Protein AF-0000000079820626 (afdb_homodimer)

Sequence (236 aa):
MIGRSLGHIVPHMILPVADMAAAMAFYRGLGFDVEAHSDTYAWVRHRGHEILHLDLVPELDTATNPVTGYLHVRDADAWHREWADQPTLTPIVDQPWDMREFTLTDPSGNTLRVGHNRMIGRSLGHIVPHMILPVADMAAAMAFYRGLGFDVEAHSDTYAWVRHRGHEILHLDLVPELDTATNPVTGYLHVRDADAWHREWADQPTLTPIVDQPWDMREFTLTDPSGNTLRVGHNR

Structure (mmCIF, N/CA/C/O backbone):
data_AF-0000000079820626-model_v1
#
loop_
_entity.id
_entity.type
_entity.pdbx_description
1 polymer 'Bleomycin resistance protein'
#
loop_
_atom_site.group_PDB
_atom_site.id
_atom_site.type_symbol
_atom_site.label_atom_id
_atom_site.label_alt_id
_atom_site.label_comp_id
_atom_site.label_asym_id
_atom_site.label_entity_id
_atom_site.label_seq_id
_atom_site.pdbx_PDB_ins_code
_atom_site.Cartn_x
_atom_site.Cartn_y
_atom_site.Cartn_z
_atom_site.occupancy
_atom_site.B_iso_or_equiv
_atom_site.auth_seq_id
_atom_site.auth_comp_id
_atom_site.auth_asym_id
_atom_site.auth_atom_id
_atom_site.pdbx_PDB_model_num
ATOM 1 N N . MET A 1 1 ? -10.75 -9.062 16.547 1 23.36 1 MET A N 1
ATOM 2 C CA . MET A 1 1 ? -10.031 -7.922 15.984 1 23.36 1 MET A CA 1
ATOM 3 C C . MET A 1 1 ? -8.523 -8.109 16.125 1 23.36 1 MET A C 1
ATOM 5 O O . MET A 1 1 ? -8.016 -8.25 17.25 1 23.36 1 MET A O 1
ATOM 9 N N . ILE A 1 2 ? -7.805 -9.016 15.555 1 30.36 2 ILE A N 1
ATOM 10 C CA . ILE A 1 2 ? -6.426 -9.383 15.852 1 30.36 2 ILE A CA 1
ATOM 11 C C . ILE A 1 2 ? -5.633 -8.148 16.266 1 30.36 2 ILE A C 1
ATOM 13 O O . ILE A 1 2 ? -5.656 -7.129 15.562 1 30.36 2 ILE A O 1
ATOM 17 N N . GLY A 1 3 ? -5.41 -8.156 17.516 1 28.67 3 GLY A N 1
ATOM 18 C CA . GLY A 1 3 ? -4.684 -7.125 18.234 1 28.67 3 GLY A CA 1
ATOM 19 C C . GLY A 1 3 ? -3.377 -6.738 17.578 1 28.67 3 GLY A C 1
ATOM 20 O O . GLY A 1 3 ? -2.354 -7.395 17.781 1 28.67 3 GLY A O 1
ATOM 21 N N . ARG A 1 4 ? -3.328 -6.695 16.234 1 35 4 ARG A N 1
ATOM 22 C CA . ARG A 1 4 ? -2.088 -6.141 15.695 1 35 4 ARG A CA 1
ATOM 23 C C . ARG A 1 4 ? -1.477 -5.133 16.672 1 35 4 ARG A C 1
ATOM 25 O O . ARG A 1 4 ? -2.143 -4.184 17.078 1 35 4 ARG A O 1
ATOM 32 N N . SER A 1 5 ? -0.951 -5.762 17.562 1 37.12 5 SER A N 1
ATOM 33 C CA . SER A 1 5 ? -0.105 -4.859 18.344 1 37.12 5 SER A CA 1
ATOM 34 C C . SER A 1 5 ? 0.414 -3.713 17.484 1 37.12 5 SER A C 1
ATOM 36 O O . SER A 1 5 ? 1.614 -3.623 17.219 1 37.12 5 SER A O 1
ATOM 38 N N . LEU A 1 6 ? -0.213 -3.693 16.234 1 44.69 6 LEU A N 1
ATOM 39 C CA . LEU A 1 6 ? 0.519 -2.664 15.508 1 44.69 6 LEU A CA 1
ATOM 40 C C . LEU A 1 6 ? 0.823 -1.471 16.406 1 44.69 6 LEU A C 1
ATOM 42 O O . LEU A 1 6 ? 0.023 -1.126 17.281 1 44.69 6 LEU A O 1
ATOM 46 N N . GLY A 1 7 ? 2.018 -1.15 16.328 1 53.91 7 GLY A N 1
ATOM 47 C CA . GLY A 1 7 ? 2.438 0.178 16.75 1 53.91 7 GLY A CA 1
ATOM 48 C C . GLY A 1 7 ? 1.361 1.23 16.562 1 53.91 7 GLY A C 1
ATOM 49 O O . GLY A 1 7 ? 0.214 0.904 16.25 1 53.91 7 GLY A O 1
ATOM 50 N N . HIS A 1 8 ? 1.659 2.428 16.812 1 78.62 8 HIS A N 1
ATOM 51 C CA . HIS A 1 8 ? 0.852 3.643 16.812 1 78.62 8 HIS A CA 1
ATOM 52 C C . HIS A 1 8 ? 0.306 3.938 15.414 1 78.62 8 HIS A C 1
ATOM 54 O O . HIS A 1 8 ? -0.736 4.582 15.273 1 78.62 8 HIS A O 1
ATOM 60 N N . ILE A 1 9 ? 0.822 3.17 14.258 1 89.19 9 ILE A N 1
ATOM 61 C CA . ILE A 1 9 ? 0.36 3.434 12.898 1 89.19 9 ILE A CA 1
ATOM 62 C C . ILE A 1 9 ? 0.114 2.113 12.172 1 89.19 9 ILE A C 1
ATOM 64 O O . ILE A 1 9 ? 0.967 1.223 12.188 1 89.19 9 ILE A O 1
ATOM 68 N N . VAL A 1 10 ? -0.995 1.835 11.547 1 88 10 VAL A N 1
ATOM 69 C CA . VAL A 1 10 ? -1.282 0.683 10.695 1 88 10 VAL A CA 1
ATOM 70 C C . VAL A 1 10 ? -1.448 1.137 9.25 1 88 10 VAL A C 1
ATOM 72 O O . VAL A 1 10 ? -2.473 1.722 8.891 1 88 10 VAL A O 1
ATOM 75 N N . PRO A 1 11 ? -0.496 0.81 8.422 1 91.81 11 PRO A N 1
ATOM 76 C CA . PRO A 1 11 ? -0.631 1.147 7.004 1 91.81 11 PRO A CA 1
ATOM 77 C C . PRO A 1 11 ? -1.519 0.163 6.242 1 91.81 11 PRO A C 1
ATOM 79 O O . PRO A 1 11 ? -1.495 -1.038 6.523 1 91.81 11 PRO A O 1
ATOM 82 N N . HIS A 1 12 ? -2.33 0.707 5.367 1 92.25 12 HIS A N 1
ATOM 83 C CA . HIS A 1 12 ? -3.137 -0.109 4.465 1 92.25 12 HIS A CA 1
ATOM 84 C C . HIS A 1 12 ? -2.873 0.251 3.008 1 92.25 12 HIS A C 1
ATOM 86 O O . HIS A 1 12 ? -2.951 1.422 2.629 1 92.25 12 HIS A O 1
ATOM 92 N N . MET A 1 13 ? -2.584 -0.765 2.314 1 93.56 13 MET A N 1
ATOM 93 C CA . MET A 1 13 ? -2.465 -0.591 0.871 1 93.56 13 MET A CA 1
ATOM 94 C C . MET A 1 13 ? -3.84 -0.59 0.209 1 93.56 13 MET A C 1
ATOM 96 O O . MET A 1 13 ? -4.633 -1.509 0.418 1 93.56 13 MET A O 1
ATOM 100 N N . ILE A 1 14 ? -4.113 0.392 -0.591 1 97.06 14 ILE A N 1
ATOM 101 C CA . ILE A 1 14 ? -5.363 0.484 -1.342 1 97.06 14 ILE A CA 1
ATOM 102 C C . ILE A 1 14 ? -5.07 0.41 -2.838 1 97.06 14 ILE A C 1
ATOM 104 O O . ILE A 1 14 ? -4.352 1.253 -3.381 1 97.06 14 ILE A O 1
ATOM 108 N N . LEU A 1 15 ? -5.613 -0.562 -3.471 1 98.19 15 LEU A N 1
ATOM 109 C CA . LEU A 1 15 ? -5.449 -0.718 -4.91 1 98.19 15 LEU A CA 1
ATOM 110 C C . LEU A 1 15 ? -6.637 -0.126 -5.66 1 98.19 15 LEU A C 1
ATOM 112 O O . LEU A 1 15 ? -7.785 -0.487 -5.395 1 98.19 15 LEU A O 1
ATOM 116 N N . PRO A 1 16 ? -6.316 0.78 -6.52 1 98.06 16 PRO A N 1
ATOM 117 C CA . PRO A 1 16 ? -7.395 1.229 -7.398 1 98.06 16 PRO A CA 1
ATOM 118 C C . PRO A 1 16 ? -7.809 0.167 -8.414 1 98.06 16 PRO A C 1
ATOM 120 O O . PRO A 1 16 ? -6.957 -0.556 -8.938 1 98.06 16 PRO A O 1
ATOM 123 N N . VAL A 1 17 ? -9.07 0.076 -8.648 1 98.62 17 VAL A N 1
ATOM 124 C CA . VAL A 1 17 ? -9.547 -0.892 -9.633 1 98.62 17 VAL A CA 1
ATOM 125 C C . VAL A 1 17 ? -10.562 -0.232 -10.555 1 98.62 17 VAL A C 1
ATOM 127 O O . VAL A 1 17 ? -11.344 0.621 -10.125 1 98.62 17 VAL A O 1
ATOM 130 N N . ALA A 1 18 ? -10.602 -0.645 -11.773 1 98.44 18 ALA A N 1
ATOM 131 C CA . ALA A 1 18 ? -11.484 -0.052 -12.781 1 98.44 18 ALA A CA 1
ATOM 132 C C . ALA A 1 18 ? -12.836 -0.758 -12.812 1 98.44 18 ALA A C 1
ATOM 134 O O . ALA A 1 18 ? -13.82 -0.203 -13.305 1 98.44 18 ALA A O 1
ATOM 135 N N . ASP A 1 19 ? -12.883 -1.979 -12.398 1 98.25 19 ASP A N 1
ATOM 136 C CA . ASP A 1 19 ? -14.062 -2.842 -12.344 1 98.25 19 ASP A CA 1
ATOM 137 C C . ASP A 1 19 ? -14.047 -3.711 -11.094 1 98.25 19 ASP A C 1
ATOM 139 O O . ASP A 1 19 ? -13.273 -4.668 -11 1 98.25 19 ASP A O 1
ATOM 143 N N . MET A 1 20 ? -14.969 -3.357 -10.188 1 98.44 20 MET A N 1
ATOM 144 C CA . MET A 1 20 ? -14.945 -4 -8.883 1 98.44 20 MET A CA 1
ATOM 145 C C . MET A 1 20 ? -15.258 -5.488 -9 1 98.44 20 MET A C 1
ATOM 147 O O . MET A 1 20 ? -14.594 -6.32 -8.375 1 98.44 20 MET A O 1
ATOM 151 N N . ALA A 1 21 ? -16.219 -5.832 -9.773 1 98.31 21 ALA A N 1
ATOM 152 C CA . ALA A 1 21 ? -16.594 -7.238 -9.922 1 98.31 21 ALA A CA 1
ATOM 153 C C . ALA A 1 21 ? -15.438 -8.055 -10.484 1 98.31 21 ALA A C 1
ATOM 155 O O . ALA A 1 21 ? -15.125 -9.133 -9.977 1 98.31 21 ALA A O 1
ATOM 156 N N . ALA A 1 22 ? -14.812 -7.574 -11.484 1 98.31 22 ALA A N 1
ATOM 157 C CA . ALA A 1 22 ? -13.664 -8.25 -12.086 1 98.31 22 ALA A CA 1
ATOM 158 C C . ALA A 1 22 ? -12.523 -8.383 -11.086 1 98.31 22 ALA A C 1
ATOM 160 O O . ALA A 1 22 ? -11.859 -9.422 -11.023 1 98.31 22 ALA A O 1
ATOM 161 N N . ALA A 1 23 ? -12.289 -7.32 -10.352 1 98.62 23 ALA A N 1
ATOM 162 C CA . ALA A 1 23 ? -11.219 -7.336 -9.359 1 98.62 23 ALA A CA 1
ATOM 163 C C . ALA A 1 23 ? -11.492 -8.375 -8.266 1 98.62 23 ALA A C 1
ATOM 165 O O . ALA A 1 23 ? -10.609 -9.156 -7.91 1 98.62 23 ALA A O 1
ATOM 166 N N . MET A 1 24 ? -12.68 -8.359 -7.758 1 98.69 24 MET A N 1
ATOM 167 C CA . MET A 1 24 ? -13.031 -9.312 -6.715 1 98.69 24 MET A CA 1
ATOM 168 C C . MET A 1 24 ? -12.891 -10.75 -7.219 1 98.69 24 MET A C 1
ATOM 170 O O . MET A 1 24 ? -12.359 -11.609 -6.516 1 98.69 24 MET A O 1
ATOM 174 N N . ALA A 1 25 ? -13.344 -11.031 -8.406 1 98.62 25 ALA A N 1
ATOM 175 C CA . ALA A 1 25 ? -13.219 -12.367 -8.992 1 98.62 25 ALA A CA 1
ATOM 176 C C . ALA A 1 25 ? -11.758 -12.781 -9.117 1 98.62 25 ALA A C 1
ATOM 178 O O . ALA A 1 25 ? -11.406 -13.93 -8.836 1 98.62 25 ALA A O 1
ATOM 179 N N . PHE A 1 26 ? -10.969 -11.852 -9.523 1 98.81 26 PHE A N 1
ATOM 180 C CA . PHE A 1 26 ? -9.539 -12.109 -9.672 1 98.81 26 PHE A CA 1
ATOM 181 C C . PHE A 1 26 ? -8.922 -12.531 -8.344 1 98.81 26 PHE A C 1
ATOM 183 O O . PHE A 1 26 ? -8.273 -13.578 -8.266 1 98.81 26 PHE A O 1
ATOM 190 N N . TYR A 1 27 ? -9.094 -11.797 -7.348 1 98.69 27 TYR A N 1
ATOM 191 C CA . TYR A 1 27 ? -8.445 -12.062 -6.07 1 98.69 27 TYR A CA 1
ATOM 192 C C . TYR A 1 27 ? -9.047 -13.297 -5.398 1 98.69 27 TYR A C 1
ATOM 194 O O . TYR A 1 27 ? -8.344 -14.039 -4.715 1 98.69 27 TYR A O 1
ATOM 202 N N . ARG A 1 28 ? -10.352 -13.492 -5.594 1 98.5 28 ARG A N 1
ATOM 203 C CA . ARG A 1 28 ? -10.922 -14.75 -5.125 1 98.5 28 ARG A CA 1
ATOM 204 C C . ARG A 1 28 ? -10.289 -15.938 -5.848 1 98.5 28 ARG A C 1
ATOM 206 O O . ARG A 1 28 ? -10.039 -16.984 -5.238 1 98.5 28 ARG A O 1
ATOM 213 N N . GLY A 1 29 ? -10.07 -15.742 -7.121 1 98.06 29 GLY A N 1
ATOM 214 C CA . GLY A 1 29 ? -9.43 -16.781 -7.918 1 98.06 29 GLY A CA 1
ATOM 215 C C . GLY A 1 29 ? -8.031 -17.109 -7.434 1 98.06 29 GLY A C 1
ATOM 216 O O . GLY A 1 29 ? -7.535 -18.219 -7.68 1 98.06 29 GLY A O 1
ATOM 217 N N . LEU A 1 30 ? -7.441 -16.25 -6.77 1 98.12 30 LEU A N 1
ATOM 218 C CA . LEU A 1 30 ? -6.105 -16.469 -6.223 1 98.12 30 LEU A CA 1
ATOM 219 C C . LEU A 1 30 ? -6.18 -17.172 -4.875 1 98.12 30 LEU A C 1
ATOM 221 O O . LEU A 1 30 ? -5.148 -17.5 -4.281 1 98.12 30 LEU A O 1
ATOM 225 N N . GLY A 1 31 ? -7.375 -17.297 -4.332 1 97.56 31 GLY A N 1
ATOM 226 C CA . GLY A 1 31 ? -7.535 -17.984 -3.066 1 97.56 31 GLY A CA 1
ATOM 227 C C . GLY A 1 31 ? -7.742 -17.047 -1.894 1 97.56 31 GLY A C 1
ATOM 228 O O . GLY A 1 31 ? -7.766 -17.484 -0.74 1 97.56 31 GLY A O 1
ATOM 229 N N . PHE A 1 32 ? -7.887 -15.812 -2.178 1 97.75 32 PHE A N 1
ATOM 230 C CA . PHE A 1 32 ? -8.125 -14.867 -1.098 1 97.75 32 PHE A CA 1
ATOM 231 C C . PHE A 1 32 ? -9.609 -14.766 -0.777 1 97.75 32 PHE A C 1
ATOM 233 O O . PHE A 1 32 ? -10.453 -15.102 -1.609 1 97.75 32 PHE A O 1
ATOM 240 N N . ASP A 1 33 ? -9.836 -14.344 0.46 1 97.81 33 ASP A N 1
ATOM 241 C CA . ASP A 1 33 ? -11.18 -13.938 0.848 1 97.81 33 ASP A CA 1
ATOM 242 C C . ASP A 1 33 ? -11.414 -12.453 0.538 1 97.81 33 ASP A C 1
ATOM 244 O O . ASP A 1 33 ? -10.609 -11.602 0.904 1 97.81 33 ASP A O 1
ATOM 248 N N . VAL A 1 34 ? -12.531 -12.156 -0.164 1 98.44 34 VAL A N 1
ATOM 249 C CA . VAL A 1 34 ? -12.836 -10.781 -0.525 1 98.44 34 VAL A CA 1
ATOM 250 C C . VAL A 1 34 ? -14.211 -10.391 0.012 1 98.44 34 VAL A C 1
ATOM 252 O O . VAL A 1 34 ? -15.203 -11.086 -0.245 1 98.44 34 VAL A O 1
ATOM 255 N N . GLU A 1 35 ? -14.227 -9.344 0.759 1 97.5 35 GLU A N 1
ATOM 256 C CA . GLU A 1 35 ? -15.461 -8.852 1.354 1 97.5 35 GLU A CA 1
ATOM 257 C C . GLU A 1 35 ? -15.805 -7.453 0.841 1 97.5 35 GLU A C 1
ATOM 259 O O . GLU A 1 35 ? -15.062 -6.5 1.073 1 97.5 35 GLU A O 1
ATOM 264 N N . ALA A 1 36 ? -16.953 -7.348 0.241 1 96.69 36 ALA A N 1
ATOM 265 C CA . ALA A 1 36 ? -17.406 -6.035 -0.196 1 96.69 36 ALA A CA 1
ATOM 266 C C . ALA A 1 36 ? -18.016 -5.254 0.966 1 96.69 36 ALA A C 1
ATOM 268 O O . ALA A 1 36 ? -18.891 -5.762 1.679 1 96.69 36 ALA A O 1
ATOM 269 N N . HIS A 1 37 ? -17.578 -4.066 1.133 1 94.62 37 HIS A N 1
ATOM 270 C CA . HIS A 1 37 ? -18.125 -3.191 2.158 1 94.62 37 HIS A CA 1
ATOM 271 C C . HIS A 1 37 ? -19.125 -2.197 1.559 1 94.62 37 HIS A C 1
ATOM 273 O O . HIS A 1 37 ? -20 -1.689 2.26 1 94.62 37 HIS A O 1
ATOM 279 N N . SER A 1 38 ? -18.906 -1.922 0.323 1 95 38 SER A N 1
ATOM 280 C CA . SER A 1 38 ? -19.828 -1.139 -0.507 1 95 38 SER A CA 1
ATOM 281 C C . SER A 1 38 ? -19.688 -1.518 -1.979 1 95 38 SER A C 1
ATOM 283 O O . SER A 1 38 ? -18.984 -2.473 -2.318 1 95 38 SER A O 1
ATOM 285 N N . ASP A 1 39 ? -20.391 -0.747 -2.762 1 94.94 39 ASP A N 1
ATOM 286 C CA . ASP A 1 39 ? -20.281 -0.992 -4.195 1 94.94 39 ASP A CA 1
ATOM 287 C C . ASP A 1 39 ? -18.922 -0.57 -4.73 1 94.94 39 ASP A C 1
ATOM 289 O O . ASP A 1 39 ? -18.516 -0.975 -5.824 1 94.94 39 ASP A O 1
ATOM 293 N N . THR A 1 40 ? -18.25 0.176 -3.939 1 96.75 40 THR A N 1
ATOM 294 C CA . THR A 1 40 ? -17.047 0.771 -4.496 1 96.75 40 THR A CA 1
ATOM 295 C C . THR A 1 40 ? -15.828 0.418 -3.646 1 96.75 40 THR A C 1
ATOM 297 O O . THR A 1 40 ? -14.719 0.891 -3.91 1 96.75 40 THR A O 1
ATOM 300 N N . TYR A 1 41 ? -16.047 -0.387 -2.619 1 97.25 41 TYR A N 1
ATOM 301 C CA . TYR A 1 41 ? -14.945 -0.638 -1.697 1 97.25 41 TYR A CA 1
ATOM 302 C C . TYR A 1 41 ? -15 -2.066 -1.167 1 97.25 41 TYR A C 1
ATOM 304 O O . TYR A 1 41 ? -16.062 -2.551 -0.766 1 97.25 41 TYR A O 1
ATOM 312 N N . ALA A 1 42 ? -13.812 -2.758 -1.123 1 98.25 42 ALA A N 1
ATOM 313 C CA . ALA A 1 42 ? -13.742 -4.133 -0.638 1 98.25 42 ALA A CA 1
ATOM 314 C C . ALA A 1 42 ? -12.438 -4.387 0.111 1 98.25 42 ALA A C 1
ATOM 316 O O . ALA A 1 42 ? -11.43 -3.717 -0.136 1 98.25 42 ALA A O 1
ATOM 317 N N . TRP A 1 43 ? -12.477 -5.336 0.986 1 97.38 43 TRP A N 1
ATOM 318 C CA . TRP A 1 43 ? -11.297 -5.832 1.687 1 97.38 43 TRP A CA 1
ATOM 319 C C . TRP A 1 43 ? -10.867 -7.191 1.138 1 97.38 43 TRP A C 1
ATOM 321 O O . TRP A 1 43 ? -11.711 -8.039 0.838 1 97.38 43 TRP A O 1
ATOM 331 N N . VAL A 1 44 ? -9.609 -7.324 1.027 1 97.62 44 VAL A N 1
ATOM 332 C CA . VAL A 1 44 ? -9.016 -8.609 0.678 1 97.62 44 VAL A CA 1
ATOM 333 C C . VAL A 1 44 ? -8.297 -9.195 1.891 1 97.62 44 VAL A C 1
ATOM 335 O O . VAL A 1 44 ? -7.488 -8.516 2.527 1 97.62 44 VAL A O 1
ATOM 338 N N . ARG A 1 45 ? -8.57 -10.477 2.186 1 96.19 45 ARG A N 1
ATOM 339 C CA . ARG A 1 45 ? -8 -11.148 3.354 1 96.19 45 ARG A CA 1
ATOM 340 C C . ARG A 1 45 ? -7.348 -12.469 2.965 1 96.19 45 ARG A C 1
ATOM 342 O O . ARG A 1 45 ? -7.75 -13.102 1.983 1 96.19 45 ARG A O 1
ATOM 349 N N . HIS A 1 46 ? -6.395 -12.781 3.652 1 94.4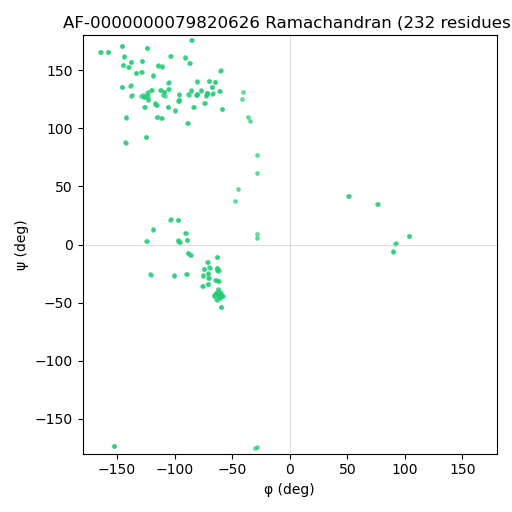4 46 HIS A N 1
ATOM 350 C CA . HIS A 1 46 ? -5.773 -14.102 3.59 1 94.44 46 HIS A CA 1
ATOM 351 C C . HIS A 1 46 ? -5.691 -14.734 4.973 1 94.44 46 HIS A C 1
ATOM 353 O O . HIS A 1 46 ? -5.082 -14.18 5.887 1 94.44 46 HIS A O 1
ATOM 359 N N . ARG A 1 47 ? -6.34 -15.867 5.152 1 91.44 47 ARG A N 1
ATOM 360 C CA . ARG A 1 47 ? -6.383 -16.594 6.422 1 91.44 47 ARG A CA 1
ATOM 361 C C . ARG A 1 47 ? -6.797 -15.664 7.562 1 91.44 47 ARG A C 1
ATOM 363 O O . ARG A 1 47 ? -6.129 -15.609 8.594 1 91.44 47 ARG A O 1
ATOM 370 N N . GLY A 1 48 ? -7.75 -14.867 7.25 1 89.25 48 GLY A N 1
ATOM 371 C CA . GLY A 1 48 ? -8.367 -14.047 8.281 1 89.25 48 GLY A CA 1
ATOM 372 C C . GLY A 1 48 ? -7.691 -12.703 8.461 1 89.25 48 GLY A C 1
ATOM 373 O O . GLY A 1 48 ? -8.172 -11.859 9.211 1 89.25 48 GLY A O 1
ATOM 374 N N . HIS A 1 49 ? -6.602 -12.5 7.789 1 88.81 49 HIS A N 1
ATOM 375 C CA . HIS A 1 49 ? -5.867 -11.242 7.93 1 88.81 49 HIS A CA 1
ATOM 376 C C . HIS A 1 49 ? -6.074 -10.352 6.711 1 88.81 49 HIS A C 1
ATOM 378 O O . HIS A 1 49 ? -5.945 -10.805 5.57 1 88.81 49 HIS A O 1
ATOM 384 N N . GLU A 1 50 ? -6.348 -9.094 6.973 1 91.25 50 GLU A N 1
ATOM 385 C CA . GLU A 1 50 ? -6.48 -8.117 5.891 1 91.25 50 GLU A CA 1
ATOM 386 C C . GLU A 1 50 ? -5.129 -7.801 5.266 1 91.25 50 GLU A C 1
ATOM 388 O O . GLU A 1 50 ? -4.172 -7.477 5.977 1 91.25 50 GLU A O 1
ATOM 393 N N . ILE A 1 51 ? -5.102 -7.863 3.984 1 93.5 51 ILE A N 1
ATOM 394 C CA . ILE A 1 51 ? -3.783 -7.672 3.389 1 93.5 51 ILE A CA 1
ATOM 395 C C . ILE A 1 51 ? -3.816 -6.477 2.438 1 93.5 51 ILE A C 1
ATOM 397 O O . ILE A 1 51 ? -2.783 -5.852 2.182 1 93.5 51 ILE A O 1
ATOM 401 N N . LEU A 1 52 ? -5.012 -6.137 1.889 1 96.12 52 LEU A N 1
ATOM 402 C CA . LEU A 1 52 ? -5.16 -4.949 1.055 1 96.12 52 LEU A CA 1
ATOM 403 C C . LEU A 1 52 ? -6.629 -4.59 0.878 1 96.12 52 LEU A C 1
ATOM 405 O O . LEU A 1 52 ? -7.512 -5.344 1.288 1 96.12 52 LEU A O 1
ATOM 409 N N . HIS A 1 53 ? -6.797 -3.389 0.404 1 97.62 53 HIS A N 1
ATOM 410 C CA . HIS A 1 53 ? -8.125 -2.912 0.031 1 97.62 53 HIS A CA 1
ATOM 411 C C . HIS A 1 53 ? -8.219 -2.658 -1.47 1 97.62 53 HIS A C 1
ATOM 413 O O . HIS A 1 53 ? -7.203 -2.412 -2.125 1 97.62 53 HIS A O 1
ATOM 419 N N . LEU A 1 54 ? -9.438 -2.773 -1.931 1 98.31 54 LEU A N 1
ATOM 420 C CA . LEU A 1 54 ? -9.773 -2.395 -3.299 1 98.31 54 LEU A CA 1
ATOM 421 C C . LEU A 1 54 ? -10.68 -1.168 -3.314 1 98.31 54 LEU A C 1
ATOM 423 O O . LEU A 1 54 ? -11.617 -1.074 -2.521 1 98.31 54 LEU A O 1
ATOM 427 N N . ASP A 1 55 ? -10.352 -0.245 -4.129 1 98.06 55 ASP A N 1
ATOM 428 C CA . ASP A 1 55 ? -11.133 0.974 -4.297 1 98.06 55 ASP A CA 1
ATOM 429 C C . ASP A 1 55 ? -11.492 1.199 -5.766 1 98.06 55 ASP A C 1
ATOM 431 O O . ASP A 1 55 ? -10.602 1.248 -6.621 1 98.06 55 ASP A O 1
ATOM 435 N N . LEU A 1 56 ? -12.758 1.39 -6.012 1 98.19 56 LEU A N 1
ATOM 436 C CA . LEU A 1 56 ? -13.203 1.578 -7.391 1 98.19 56 LEU A CA 1
ATOM 437 C C . LEU A 1 56 ? -12.812 2.963 -7.898 1 98.19 56 LEU A C 1
ATOM 439 O O . LEU A 1 56 ? -13.172 3.975 -7.293 1 98.19 56 LEU A O 1
ATOM 443 N N . VAL A 1 57 ? -12.07 2.961 -8.945 1 97 57 VAL A N 1
ATOM 444 C CA . VAL A 1 57 ? -11.688 4.16 -9.688 1 97 57 VAL A CA 1
ATOM 445 C C . VAL A 1 57 ? -12.078 4.004 -11.156 1 97 57 VAL A C 1
ATOM 447 O O . VAL A 1 57 ? -11.266 3.568 -11.977 1 97 57 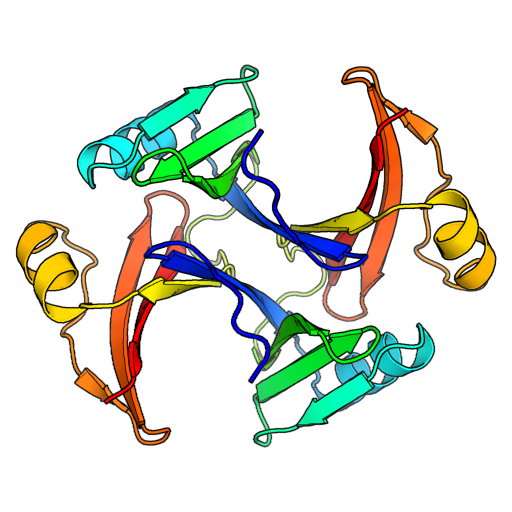VAL A O 1
ATOM 450 N N . PRO A 1 58 ? -13.234 4.465 -11.453 1 95.06 58 PRO A N 1
ATOM 451 C CA . PRO A 1 58 ? -13.773 4.18 -12.789 1 95.06 58 PRO A CA 1
ATOM 452 C C . PRO A 1 58 ? -12.914 4.766 -13.906 1 95.06 58 PRO A C 1
ATOM 454 O O . PRO A 1 58 ? -12.844 4.191 -15 1 95.06 58 PRO A O 1
ATOM 457 N N . GLU A 1 59 ? -12.281 5.836 -13.688 1 95.19 59 GLU A N 1
ATOM 458 C CA . GLU A 1 59 ? -11.516 6.512 -14.734 1 95.19 59 GLU A CA 1
ATOM 459 C C . GLU A 1 59 ? -10.07 6.023 -14.773 1 95.19 59 GLU A 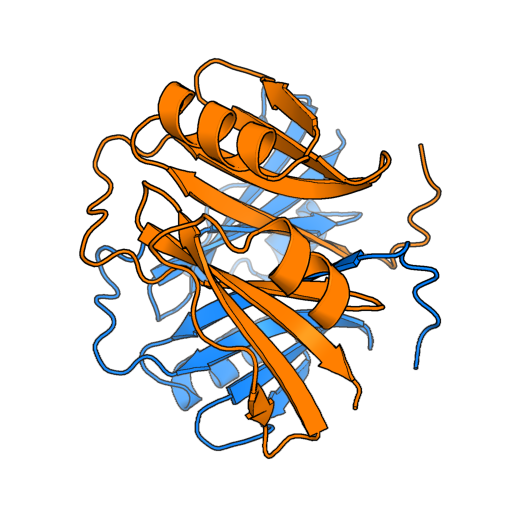C 1
ATOM 461 O O . GLU A 1 59 ? -9.242 6.574 -15.492 1 95.19 59 GLU A O 1
ATOM 466 N N . LEU A 1 60 ? -9.82 5.02 -14.07 1 96.88 60 LEU A N 1
ATOM 467 C CA . LEU A 1 60 ? -8.461 4.477 -14.008 1 96.88 60 LEU A CA 1
ATOM 468 C C . LEU A 1 60 ? -7.996 4.031 -15.391 1 96.88 60 LEU A C 1
ATOM 470 O O . LEU A 1 60 ? -8.711 3.311 -16.094 1 96.88 60 LEU A O 1
ATOM 474 N N . ASP A 1 61 ? -6.766 4.477 -15.719 1 95.81 61 ASP A N 1
ATOM 475 C CA . ASP A 1 61 ? -6.109 3.914 -16.891 1 95.81 61 ASP A CA 1
ATOM 476 C C . ASP A 1 61 ? -5.309 2.666 -16.531 1 95.81 61 ASP A C 1
ATOM 478 O O . ASP A 1 61 ? -4.184 2.768 -16.031 1 95.81 61 ASP A O 1
ATOM 482 N N . THR A 1 62 ? -5.824 1.557 -16.875 1 96.56 62 THR A N 1
ATOM 483 C CA . THR A 1 62 ? -5.258 0.292 -16.422 1 96.56 62 THR A CA 1
ATOM 484 C C . THR A 1 62 ? -3.93 0.014 -17.109 1 96.56 62 THR A C 1
ATOM 486 O O . THR A 1 62 ? -3.076 -0.695 -16.578 1 96.56 62 THR A O 1
ATOM 489 N N . ALA A 1 63 ? -3.701 0.554 -18.25 1 95 63 ALA A N 1
ATOM 490 C CA . ALA A 1 63 ? -2.494 0.285 -19.031 1 95 63 ALA A CA 1
ATOM 491 C C . ALA A 1 63 ? -1.287 1.002 -18.438 1 95 63 ALA A C 1
ATOM 493 O O . ALA A 1 63 ? -0.149 0.555 -18.594 1 95 63 ALA A O 1
ATOM 494 N N . THR A 1 64 ? -1.525 2.088 -17.766 1 93.62 64 THR A N 1
ATOM 495 C CA . THR A 1 64 ? -0.424 2.887 -17.234 1 93.62 64 THR A CA 1
ATOM 496 C C . THR A 1 64 ? -0.49 2.965 -15.711 1 93.62 64 THR A C 1
ATOM 498 O O . THR A 1 64 ? 0.122 3.846 -15.102 1 93.62 64 THR A O 1
ATOM 501 N N . ASN A 1 65 ? -1.294 2.148 -15.117 1 95.94 65 ASN A N 1
ATOM 502 C CA . ASN A 1 65 ? -1.427 2.111 -13.672 1 95.94 65 ASN A CA 1
ATOM 503 C C . ASN A 1 65 ? -0.094 1.805 -12.992 1 95.94 65 ASN A C 1
ATOM 505 O O . ASN A 1 65 ? 0.45 0.71 -13.148 1 95.94 65 ASN A O 1
ATOM 509 N N . PRO A 1 66 ? 0.414 2.76 -12.188 1 95.19 66 PRO A N 1
ATOM 510 C CA . PRO A 1 66 ? 1.759 2.604 -11.625 1 95.19 66 PRO A CA 1
ATOM 511 C C . PRO A 1 66 ? 1.758 1.865 -10.289 1 95.19 66 PRO A C 1
ATOM 513 O O . PRO A 1 66 ? 2.812 1.701 -9.672 1 95.19 66 PRO A O 1
ATOM 516 N N . VAL A 1 67 ? 0.719 1.426 -9.852 1 95.44 67 VAL A N 1
ATOM 517 C CA . VAL A 1 67 ? 0.562 0.937 -8.484 1 95.44 67 VAL A CA 1
ATOM 518 C C . VAL A 1 67 ? 1.271 -0.407 -8.328 1 95.44 67 VAL A C 1
ATOM 520 O O . VAL A 1 67 ? 1.086 -1.311 -9.148 1 95.44 67 VAL A O 1
ATOM 523 N N . THR A 1 68 ? 2.111 -0.496 -7.332 1 95.69 68 THR A N 1
ATOM 524 C CA . THR A 1 68 ? 2.742 -1.742 -6.91 1 95.69 68 THR A CA 1
ATOM 525 C C . THR A 1 68 ? 2.541 -1.971 -5.418 1 95.69 68 THR A C 1
ATOM 527 O O . THR A 1 68 ? 2.721 -1.053 -4.613 1 95.69 68 THR A O 1
ATOM 530 N N . GLY A 1 69 ? 2.076 -3.1 -5.059 1 95.56 69 GLY A N 1
ATOM 531 C CA . GLY A 1 69 ? 2.078 -3.59 -3.688 1 95.56 69 GLY A CA 1
ATOM 532 C C . GLY A 1 69 ? 3.018 -4.762 -3.477 1 95.56 69 GLY A C 1
ATOM 533 O O . GLY A 1 69 ? 3.2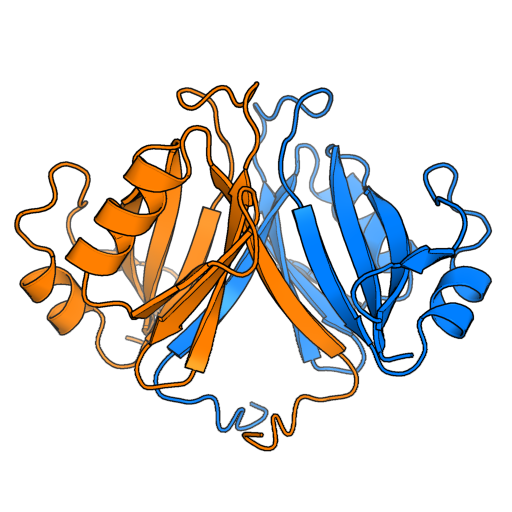85 -5.527 -4.406 1 95.56 69 GLY A O 1
ATOM 534 N N . TYR A 1 70 ? 3.469 -4.855 -2.25 1 96.31 70 TYR A N 1
ATOM 535 C CA . TYR A 1 70 ? 4.363 -5.957 -1.908 1 96.31 70 TYR A CA 1
ATOM 536 C C . TYR A 1 70 ? 3.768 -6.824 -0.807 1 96.31 70 TYR A C 1
ATOM 538 O O . TYR A 1 70 ? 3.266 -6.309 0.194 1 96.31 70 TYR A O 1
ATOM 546 N N . LEU A 1 71 ? 3.82 -8.102 -1.034 1 96.5 71 LEU A N 1
ATOM 547 C CA . LEU A 1 71 ? 3.484 -9.086 -0.012 1 96.5 71 LEU A CA 1
ATOM 548 C C . LEU A 1 71 ? 4.707 -9.914 0.363 1 96.5 71 LEU A C 1
ATOM 550 O O . LEU A 1 71 ? 5.176 -10.734 -0.435 1 96.5 71 LEU A O 1
ATOM 554 N N . HIS A 1 72 ? 5.164 -9.664 1.576 1 95.5 72 HIS A N 1
ATOM 555 C CA . HIS A 1 72 ? 6.191 -10.531 2.133 1 95.5 72 HIS A CA 1
ATOM 556 C C . HIS A 1 72 ? 5.578 -11.781 2.762 1 95.5 72 HIS A C 1
ATOM 558 O O . HIS A 1 72 ? 4.793 -11.68 3.707 1 95.5 72 HIS A O 1
ATOM 564 N N . VAL A 1 73 ? 5.953 -12.922 2.203 1 96.44 73 VAL A N 1
ATOM 565 C CA . VAL A 1 73 ? 5.328 -14.164 2.633 1 96.44 73 VAL A CA 1
ATOM 566 C C . VAL A 1 73 ? 6.402 -15.148 3.1 1 96.44 73 VAL A C 1
ATOM 568 O O . VAL A 1 73 ? 7.598 -14.883 2.967 1 96.44 73 VAL A O 1
ATOM 571 N N . ARG A 1 74 ? 5.984 -16.203 3.715 1 94.56 74 ARG A N 1
ATOM 572 C CA . ARG A 1 74 ? 6.914 -17.203 4.227 1 94.56 74 ARG A CA 1
ATOM 573 C C . ARG A 1 74 ? 7.473 -18.062 3.098 1 94.56 74 ARG A C 1
ATOM 575 O O . ARG A 1 74 ? 8.648 -18.438 3.115 1 94.56 74 ARG A O 1
ATOM 582 N N . ASP A 1 75 ? 6.621 -18.344 2.068 1 96.38 75 ASP A N 1
ATOM 583 C CA . ASP A 1 75 ? 6.984 -19.266 0.998 1 96.38 75 ASP A CA 1
ATOM 584 C C . ASP A 1 75 ? 6.434 -18.797 -0.346 1 96.38 75 ASP A C 1
ATOM 586 O O . ASP A 1 75 ? 5.395 -19.266 -0.799 1 96.38 75 ASP A O 1
ATOM 590 N N . ALA A 1 76 ? 7.215 -18 -0.978 1 98.06 76 ALA A N 1
ATOM 591 C CA . ALA A 1 76 ? 6.789 -17.438 -2.262 1 98.06 76 ALA A CA 1
ATOM 592 C C . ALA A 1 76 ? 6.777 -18.516 -3.346 1 98.06 76 ALA A C 1
ATOM 594 O O . ALA A 1 76 ? 5.996 -18.438 -4.297 1 98.06 76 ALA A O 1
ATOM 595 N N . ASP A 1 77 ? 7.625 -19.5 -3.213 1 98.5 77 ASP A N 1
ATOM 596 C CA . ASP A 1 77 ? 7.621 -20.609 -4.176 1 98.5 77 ASP A CA 1
ATOM 597 C C . ASP A 1 77 ? 6.27 -21.312 -4.188 1 98.5 77 ASP A C 1
ATOM 599 O O . ASP A 1 77 ? 5.746 -21.656 -5.25 1 98.5 77 ASP A O 1
ATOM 603 N N . ALA A 1 78 ? 5.77 -21.547 -3.064 1 98 78 ALA A N 1
ATOM 604 C CA . ALA A 1 78 ? 4.477 -22.203 -2.959 1 98 78 ALA A CA 1
ATOM 605 C C . ALA A 1 78 ? 3.377 -21.375 -3.619 1 98 78 ALA A C 1
ATOM 607 O O . ALA A 1 78 ? 2.537 -21.922 -4.344 1 98 78 ALA A O 1
ATOM 608 N N . TRP A 1 79 ? 3.35 -20.078 -3.402 1 97.88 79 TRP A N 1
ATOM 609 C CA . TRP A 1 79 ? 2.361 -19.203 -4.02 1 97.88 79 TRP A CA 1
ATOM 610 C C . TRP A 1 79 ? 2.516 -19.188 -5.535 1 97.88 79 TRP A C 1
ATOM 612 O O . TRP A 1 79 ? 1.523 -19.188 -6.27 1 97.88 79 TRP A O 1
ATOM 622 N N . HIS A 1 80 ? 3.734 -19.141 -5.895 1 98.75 80 HIS A N 1
ATOM 623 C CA . HIS A 1 80 ? 4.004 -19.141 -7.328 1 98.75 80 HIS A CA 1
ATOM 624 C C . HIS A 1 80 ? 3.436 -20.391 -7.996 1 98.75 80 HIS A C 1
ATOM 626 O O . HIS A 1 80 ? 2.832 -20.297 -9.07 1 98.75 80 HIS A O 1
ATOM 632 N N . ARG A 1 81 ? 3.627 -21.5 -7.387 1 98.56 81 ARG A N 1
ATOM 633 C CA . ARG A 1 81 ? 3.076 -22.75 -7.91 1 98.56 81 ARG A CA 1
ATOM 634 C C . ARG A 1 81 ? 1.551 -22.719 -7.914 1 98.56 81 ARG A C 1
ATOM 636 O O . ARG A 1 81 ? 0.918 -23.141 -8.883 1 98.56 81 ARG A O 1
ATOM 643 N N . GLU A 1 82 ? 1.005 -22.219 -6.922 1 98 82 GLU A N 1
ATOM 644 C CA . GLU A 1 82 ? -0.447 -22.156 -6.789 1 98 82 GLU A CA 1
ATOM 645 C C . GLU A 1 82 ? -1.058 -21.25 -7.855 1 98 82 GLU A C 1
ATOM 647 O O . GLU A 1 82 ? -2.189 -21.469 -8.289 1 98 82 GLU A O 1
ATOM 652 N N . TRP A 1 83 ? -0.304 -20.234 -8.273 1 98.44 83 TRP A N 1
ATOM 653 C CA . TRP A 1 83 ? -0.832 -19.25 -9.211 1 98.44 83 TRP A CA 1
ATOM 654 C C . TRP A 1 83 ? -0.295 -19.484 -10.617 1 98.44 83 TRP A C 1
ATOM 656 O O . TRP A 1 83 ? -0.343 -18.594 -11.469 1 98.44 83 TRP A O 1
ATOM 666 N N . ALA A 1 84 ? 0.138 -20.609 -10.922 1 98.06 84 ALA A N 1
ATOM 667 C CA . ALA A 1 84 ? 0.876 -20.922 -12.141 1 98.06 84 ALA A CA 1
ATOM 668 C C . ALA A 1 84 ? 0.012 -20.688 -13.375 1 98.06 84 ALA A C 1
ATOM 670 O O . ALA A 1 84 ? 0.53 -20.406 -14.461 1 98.06 84 ALA A O 1
ATOM 671 N N . ASP A 1 85 ? -1.249 -20.672 -13.266 1 97.25 85 ASP A N 1
ATOM 672 C CA . ASP A 1 85 ? -2.145 -20.547 -14.406 1 97.25 85 ASP A CA 1
ATOM 673 C C . ASP A 1 85 ? -2.424 -19.078 -14.727 1 97.25 85 ASP A C 1
ATOM 675 O O . ASP A 1 85 ? -3.064 -18.766 -15.734 1 97.25 85 ASP A O 1
ATOM 679 N N . GLN A 1 86 ? -1.981 -18.188 -13.898 1 98.06 86 GLN A N 1
ATOM 680 C CA . GLN A 1 86 ? -2.197 -16.766 -14.156 1 98.06 86 GLN A CA 1
ATOM 681 C C . GLN A 1 86 ? -1.332 -16.281 -15.312 1 98.06 86 GLN A C 1
ATOM 683 O O . GLN A 1 86 ? -0.105 -16.391 -15.266 1 98.06 86 GLN A O 1
ATOM 688 N N . PRO A 1 87 ? -1.913 -15.609 -16.25 1 98.12 87 PRO A N 1
ATOM 689 C CA . PRO A 1 87 ? -1.175 -15.273 -17.469 1 98.12 87 PRO A CA 1
ATOM 690 C C . PRO A 1 87 ? -0.154 -14.156 -17.25 1 98.12 87 PRO A C 1
ATOM 692 O O . PRO A 1 87 ? 0.798 -14.023 -18.016 1 98.12 87 PRO A O 1
ATOM 695 N N . THR A 1 88 ? -0.317 -13.406 -16.281 1 98.5 88 THR A N 1
ATOM 696 C CA . THR A 1 88 ? 0.578 -12.281 -16.062 1 98.5 88 THR A CA 1
ATOM 697 C C . THR A 1 88 ? 1.672 -12.641 -15.062 1 98.5 88 THR A C 1
ATOM 699 O O . THR A 1 88 ? 2.471 -11.781 -14.672 1 98.5 88 THR A O 1
ATOM 702 N N . LEU A 1 89 ? 1.689 -13.836 -14.648 1 98.81 89 LEU A N 1
ATOM 703 C CA . LEU A 1 89 ? 2.658 -14.289 -13.656 1 98.81 89 LEU A CA 1
ATOM 704 C C . LEU A 1 89 ? 4.07 -14.273 -14.227 1 98.81 89 LEU A C 1
ATOM 706 O O . LEU A 1 89 ? 4.305 -14.789 -15.32 1 98.81 89 LEU A O 1
ATOM 710 N N . THR A 1 90 ? 4.957 -13.695 -13.539 1 98.81 90 THR A N 1
ATOM 711 C CA . THR A 1 90 ? 6.352 -13.719 -13.961 1 98.81 90 THR A CA 1
ATOM 712 C C . THR A 1 90 ? 7.082 -14.906 -13.352 1 98.81 90 THR A C 1
ATOM 714 O O . THR A 1 90 ? 6.621 -15.492 -12.367 1 98.81 90 THR A O 1
ATOM 717 N N . PRO A 1 91 ? 8.227 -15.297 -13.922 1 98.69 91 PRO A N 1
ATOM 718 C CA . PRO A 1 91 ? 9.039 -16.297 -13.219 1 98.69 91 PRO A CA 1
ATOM 719 C C . PRO A 1 91 ? 9.484 -15.82 -11.836 1 98.69 91 PRO A C 1
ATOM 721 O O . PRO A 1 91 ? 9.586 -14.617 -11.594 1 98.69 91 PRO A O 1
ATOM 724 N N . ILE A 1 92 ? 9.625 -16.797 -10.992 1 98.69 92 ILE A N 1
ATOM 725 C CA . ILE A 1 92 ? 10.18 -16.469 -9.68 1 98.69 92 ILE A CA 1
ATOM 726 C C . ILE A 1 92 ? 11.703 -16.5 -9.742 1 98.69 92 ILE A C 1
ATOM 728 O O . ILE A 1 92 ? 12.289 -17.422 -10.312 1 98.69 92 ILE A O 1
ATOM 732 N N . VAL A 1 93 ? 12.297 -15.422 -9.18 1 98.62 93 VAL A N 1
ATOM 733 C CA . VAL A 1 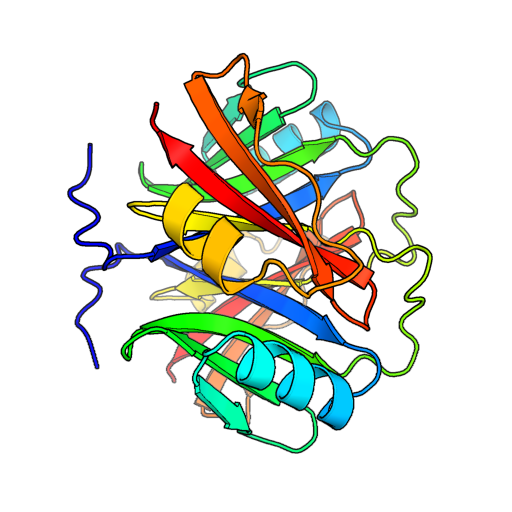93 ? 13.734 -15.289 -9.352 1 98.62 93 VAL A CA 1
ATOM 734 C C . VAL A 1 93 ? 14.367 -14.797 -8.047 1 98.62 93 VAL A C 1
ATOM 736 O O . VAL A 1 93 ? 13.711 -14.133 -7.246 1 98.62 93 VAL A O 1
ATOM 739 N N . ASP A 1 94 ? 15.633 -15.141 -7.82 1 98.38 94 ASP A N 1
ATOM 740 C CA . ASP A 1 94 ? 16.438 -14.578 -6.742 1 98.38 94 ASP A CA 1
ATOM 741 C C . ASP A 1 94 ? 16.922 -13.172 -7.094 1 98.38 94 ASP A C 1
ATOM 743 O O . ASP A 1 94 ? 17.422 -12.945 -8.195 1 98.38 94 ASP A O 1
ATOM 747 N N . GLN A 1 95 ? 16.75 -12.305 -6.145 1 96.06 95 GLN A N 1
ATOM 748 C CA . GLN A 1 95 ? 17.125 -10.914 -6.379 1 96.06 95 GLN A CA 1
ATOM 749 C C . GLN A 1 95 ? 18.438 -10.57 -5.684 1 96.06 95 GLN A C 1
ATOM 751 O O . GLN A 1 95 ? 18.812 -11.211 -4.699 1 96.06 95 GLN A O 1
ATOM 756 N N . PRO A 1 96 ? 19.094 -9.484 -6.082 1 92.94 96 PRO A N 1
ATOM 757 C CA . PRO A 1 96 ? 20.375 -9.094 -5.496 1 92.94 96 PRO A CA 1
ATOM 758 C C . PRO A 1 96 ? 20.234 -8.617 -4.051 1 92.94 96 PRO A C 1
ATOM 760 O O . PRO A 1 96 ? 21.234 -8.547 -3.328 1 92.94 96 PRO A O 1
ATOM 763 N N . TRP A 1 97 ? 19.156 -8.25 -3.668 1 90.75 97 TRP A N 1
ATOM 764 C CA . TRP A 1 97 ? 18.938 -7.746 -2.314 1 90.75 97 TRP A CA 1
ATOM 765 C C . TRP A 1 97 ? 18.406 -8.844 -1.398 1 90.75 97 TRP A C 1
ATOM 767 O O . TRP A 1 97 ? 17.609 -8.586 -0.504 1 90.75 97 TRP A O 1
ATOM 777 N N . ASP A 1 98 ? 18.609 -10.102 -1.734 1 94.12 98 ASP A N 1
ATOM 778 C CA . ASP A 1 98 ? 18.438 -11.297 -0.917 1 94.12 98 ASP A CA 1
ATOM 779 C C . ASP A 1 98 ? 16.953 -11.648 -0.77 1 94.12 98 ASP A C 1
ATOM 781 O O . ASP A 1 98 ? 16.531 -12.117 0.288 1 94.12 98 ASP A O 1
ATOM 785 N N . MET A 1 99 ? 16.281 -11.391 -1.769 1 96.38 99 MET A N 1
ATOM 786 C CA . MET A 1 99 ? 14.883 -11.797 -1.85 1 96.38 99 MET A CA 1
ATOM 787 C C . MET A 1 99 ? 14.656 -12.758 -3.012 1 96.38 99 MET A C 1
ATOM 789 O O . MET A 1 99 ? 15.414 -12.75 -3.986 1 96.38 99 MET A O 1
ATOM 793 N N . ARG A 1 100 ? 13.773 -13.68 -2.848 1 98.5 100 ARG A N 1
ATOM 794 C CA . ARG A 1 100 ? 13.188 -14.477 -3.922 1 98.5 100 ARG A CA 1
ATOM 795 C C . ARG A 1 100 ? 11.758 -14.047 -4.211 1 98.5 100 ARG A C 1
ATOM 797 O O . ARG A 1 100 ? 10.898 -14.094 -3.326 1 98.5 100 ARG A O 1
ATOM 804 N N . GLU A 1 101 ? 11.562 -13.578 -5.488 1 98.56 101 GLU A N 1
ATOM 805 C CA . GLU A 1 101 ? 10.328 -12.844 -5.723 1 98.56 101 GLU A CA 1
ATOM 806 C C . GLU A 1 101 ? 9.766 -13.125 -7.113 1 98.56 101 GLU A C 1
ATOM 808 O O . GLU A 1 101 ? 10.477 -13.633 -7.98 1 98.56 101 GLU A O 1
ATOM 813 N N . PHE A 1 102 ? 8.508 -12.828 -7.309 1 98.75 102 PHE A N 1
ATOM 814 C CA . PHE A 1 102 ? 7.805 -12.773 -8.586 1 98.75 102 PHE A CA 1
ATOM 815 C C . PHE A 1 102 ? 6.75 -11.672 -8.57 1 98.75 102 PHE A C 1
ATOM 817 O O . PHE A 1 102 ? 6.52 -11.039 -7.539 1 98.75 102 PHE A O 1
ATOM 824 N N . THR A 1 103 ? 6.18 -11.406 -9.703 1 98.75 103 THR A N 1
ATOM 825 C CA . THR A 1 103 ? 5.094 -10.43 -9.758 1 98.75 103 THR A CA 1
ATOM 826 C C . THR A 1 103 ? 3.879 -11.016 -10.469 1 98.75 103 THR A C 1
ATOM 828 O O . THR A 1 103 ? 3.994 -12.016 -11.188 1 98.75 103 THR A O 1
ATOM 831 N N . LEU A 1 104 ? 2.793 -10.477 -10.203 1 98.69 104 LEU A N 1
ATOM 832 C CA . LEU A 1 104 ? 1.5 -10.719 -10.836 1 98.69 104 LEU A CA 1
ATOM 833 C C . LEU A 1 104 ? 0.751 -9.406 -11.055 1 98.69 104 LEU A C 1
ATOM 835 O O . LEU A 1 104 ? 0.726 -8.547 -10.172 1 98.69 104 LEU A O 1
ATOM 839 N N . THR A 1 105 ? 0.151 -9.242 -12.203 1 98.69 105 THR A N 1
ATOM 840 C CA . THR A 1 105 ? -0.61 -8.031 -12.508 1 98.69 105 THR A CA 1
ATOM 841 C C . THR A 1 105 ? -2.107 -8.328 -12.531 1 98.69 105 THR A C 1
ATOM 843 O O . THR A 1 105 ? -2.547 -9.25 -13.227 1 98.69 105 THR A O 1
ATOM 846 N N . ASP A 1 106 ? -2.861 -7.562 -11.805 1 98.56 106 ASP A N 1
ATOM 847 C CA . ASP A 1 106 ? -4.301 -7.805 -11.75 1 98.56 106 ASP A CA 1
ATOM 848 C C . ASP A 1 106 ? -5.02 -7.125 -12.914 1 98.56 106 ASP A C 1
ATOM 850 O O . ASP A 1 106 ? -4.391 -6.438 -13.719 1 98.56 106 ASP A O 1
ATOM 854 N N . PRO A 1 107 ? -6.293 -7.305 -13.07 1 98.38 107 PRO A N 1
ATOM 855 C CA . PRO A 1 107 ? -7.008 -6.797 -14.25 1 98.38 107 PRO A CA 1
ATOM 856 C C . PRO A 1 107 ? -6.98 -5.273 -14.344 1 98.38 107 PRO A C 1
ATOM 858 O O . PRO A 1 107 ? -7.25 -4.715 -15.414 1 98.38 107 PRO A O 1
ATOM 861 N N . SER A 1 108 ? -6.73 -4.613 -13.266 1 98.56 108 SER A N 1
ATOM 862 C CA . SER A 1 108 ? -6.723 -3.156 -13.258 1 98.56 108 SER A CA 1
ATOM 863 C C . SER A 1 108 ? -5.312 -2.609 -13.445 1 98.56 108 SER A C 1
ATOM 865 O O . SER A 1 108 ? -5.09 -1.4 -13.344 1 98.56 108 SER A O 1
ATOM 867 N N . GLY A 1 109 ? -4.391 -3.469 -13.617 1 98 109 GLY A N 1
ATOM 868 C CA . GLY A 1 109 ? -3.027 -3.029 -13.867 1 98 109 GLY A CA 1
ATOM 869 C C . GLY A 1 109 ? -2.195 -2.898 -12.609 1 98 109 GLY A C 1
ATOM 870 O O . GLY A 1 109 ? -1.043 -2.467 -12.656 1 98 109 GLY A O 1
ATOM 871 N N . ASN A 1 110 ? -2.709 -3.184 -11.469 1 98.12 110 ASN A N 1
ATOM 872 C CA . ASN A 1 110 ? -1.905 -3.219 -10.25 1 98.12 110 ASN A CA 1
ATOM 873 C C . ASN A 1 110 ? -0.9 -4.367 -10.273 1 98.12 110 ASN A C 1
ATOM 875 O O . ASN A 1 110 ? -1.25 -5.496 -10.617 1 98.12 110 ASN A O 1
ATOM 879 N N . THR A 1 111 ? 0.281 -4.027 -9.875 1 98 111 THR A N 1
ATOM 880 C CA . THR A 1 111 ? 1.294 -5.066 -9.734 1 98 111 THR A CA 1
ATOM 881 C C . THR A 1 111 ? 1.381 -5.543 -8.289 1 98 111 THR A C 1
ATOM 883 O O . THR A 1 111 ? 1.513 -4.734 -7.367 1 98 111 THR A O 1
ATOM 886 N N . LEU A 1 112 ? 1.219 -6.82 -8.109 1 98.31 112 LEU A N 1
ATOM 887 C CA . LEU A 1 112 ? 1.523 -7.465 -6.836 1 98.31 112 LEU A CA 1
ATOM 888 C C . LEU A 1 112 ? 2.887 -8.148 -6.887 1 98.31 112 LEU A C 1
ATOM 890 O O . LEU A 1 112 ? 3.098 -9.062 -7.68 1 98.31 112 LEU A O 1
ATOM 894 N N . ARG A 1 113 ? 3.752 -7.664 -6.117 1 98.31 113 ARG A N 1
ATOM 895 C CA . ARG A 1 113 ? 5.031 -8.336 -5.914 1 98.31 113 ARG A CA 1
ATOM 896 C C . ARG A 1 113 ? 4.996 -9.203 -4.66 1 98.31 113 ARG A C 1
ATOM 898 O O . ARG A 1 113 ? 4.555 -8.758 -3.6 1 98.31 113 ARG A O 1
ATOM 905 N N . VAL A 1 114 ? 5.395 -10.422 -4.84 1 98.31 114 VAL A N 1
ATOM 906 C CA . VAL A 1 114 ? 5.359 -11.391 -3.75 1 98.31 114 VAL A CA 1
ATOM 907 C C . VAL A 1 114 ? 6.75 -11.977 -3.533 1 98.31 114 VAL A C 1
ATOM 909 O O . VAL A 1 114 ? 7.414 -12.391 -4.488 1 98.31 114 VAL A O 1
ATOM 912 N N . GLY A 1 115 ? 7.121 -11.953 -2.287 1 98.06 115 GLY A N 1
ATOM 913 C CA . GLY A 1 115 ? 8.469 -12.453 -2.068 1 98.06 115 GLY A CA 1
ATOM 914 C C . GLY A 1 115 ? 8.711 -12.922 -0.647 1 98.06 115 GLY A C 1
ATOM 915 O O . GLY A 1 115 ? 7.871 -12.711 0.232 1 98.06 115 GLY A O 1
ATOM 916 N N . HIS A 1 116 ? 9.859 -13.68 -0.511 1 97.38 116 HIS A N 1
ATOM 917 C CA . HIS A 1 116 ? 10.383 -14.078 0.791 1 97.38 116 HIS A CA 1
ATOM 918 C C . HIS A 1 116 ? 11.898 -13.938 0.843 1 97.38 116 HIS A C 1
ATOM 920 O O . HIS A 1 116 ? 12.555 -13.812 -0.197 1 97.38 116 HIS A O 1
ATOM 926 N N . ASN A 1 117 ? 12.375 -13.812 2.094 1 95.38 117 ASN A N 1
ATOM 927 C CA . ASN A 1 117 ? 13.82 -13.742 2.268 1 95.38 117 ASN A CA 1
ATOM 928 C C . ASN A 1 117 ? 14.492 -15.047 1.852 1 95.38 117 ASN A C 1
ATOM 930 O O . ASN A 1 117 ? 13.984 -16.141 2.137 1 95.38 117 ASN A O 1
ATOM 934 N N . ARG A 1 118 ? 15.602 -14.875 1.22 1 93.06 118 ARG A N 1
ATOM 935 C CA . ARG A 1 118 ? 16.391 -16.047 0.864 1 93.06 118 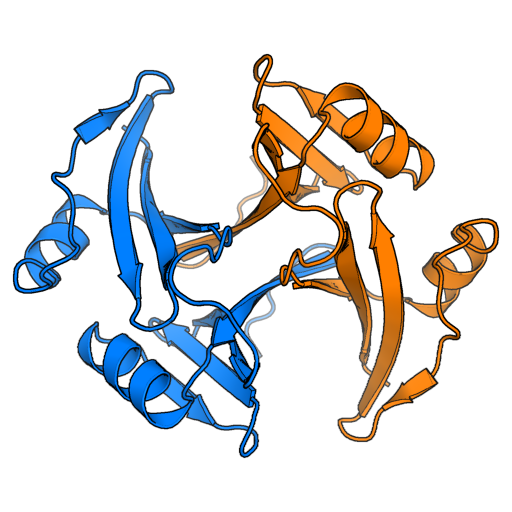ARG A CA 1
ATOM 936 C C . ARG A 1 118 ? 17.141 -16.594 2.072 1 93.06 118 ARG A C 1
ATOM 938 O O . ARG A 1 118 ? 17.531 -15.82 2.963 1 93.06 118 ARG A O 1
ATOM 945 N N . MET B 1 1 ? 14.445 -6.445 15.656 1 23.3 1 MET B N 1
ATOM 946 C CA . MET B 1 1 ? 13.586 -6.816 14.539 1 23.3 1 MET B CA 1
ATOM 947 C C . MET B 1 1 ? 12.125 -6.863 14.969 1 23.3 1 MET B C 1
ATOM 949 O O . MET B 1 1 ? 11.766 -7.602 15.891 1 23.3 1 MET B O 1
ATOM 953 N N . ILE B 1 2 ? 11.406 -5.875 15.336 1 29.84 2 ILE B N 1
ATOM 954 C CA . ILE B 1 2 ? 10.102 -5.895 15.992 1 29.84 2 ILE B CA 1
ATOM 955 C C . ILE B 1 2 ? 9.281 -7.066 15.453 1 29.84 2 ILE B C 1
ATOM 957 O O . ILE B 1 2 ? 9.227 -7.297 14.25 1 29.84 2 ILE B O 1
ATOM 961 N N . GLY B 1 3 ? 9.156 -7.973 16.359 1 28.55 3 GLY B N 1
ATOM 962 C CA . GLY B 1 3 ? 8.453 -9.227 16.156 1 28.55 3 GLY B CA 1
ATOM 963 C C . GLY B 1 3 ? 7.125 -9.07 15.453 1 28.55 3 GLY B C 1
ATOM 964 O O . GLY B 1 3 ? 6.148 -8.609 16.047 1 28.55 3 GLY B O 1
ATOM 965 N N . ARG B 1 4 ? 7.086 -8.32 14.359 1 34.88 4 ARG B N 1
ATOM 966 C CA . ARG B 1 4 ? 5.883 -8.367 13.531 1 34.88 4 ARG B CA 1
ATOM 967 C C . ARG B 1 4 ? 5.195 -9.727 13.656 1 34.88 4 ARG B C 1
ATOM 969 O O . ARG B 1 4 ? 5.738 -10.742 13.227 1 34.88 4 ARG B O 1
ATOM 976 N N . SER B 1 5 ? 4.863 -9.883 14.836 1 37.03 5 SER B N 1
ATOM 977 C CA . SER B 1 5 ? 3.977 -11.039 14.852 1 37.03 5 SER B CA 1
ATOM 978 C C . SER B 1 5 ? 3.232 -11.188 13.523 1 37.03 5 SER B C 1
ATOM 980 O O . SER B 1 5 ? 2.004 -11.086 13.484 1 37.03 5 SER B O 1
ATOM 982 N N . LEU B 1 6 ? 3.691 -10.234 12.594 1 44.97 6 LEU B N 1
ATOM 983 C CA . LEU B 1 6 ? 2.799 -10.375 11.453 1 44.97 6 LEU B CA 1
ATOM 984 C C . LEU B 1 6 ? 2.52 -11.852 11.164 1 44.97 6 LEU B C 1
ATOM 986 O O . LEU B 1 6 ? 3.406 -12.695 11.312 1 44.97 6 LEU B O 1
ATOM 990 N N . GLY B 1 7 ? 1.319 -12.07 11.141 1 53.78 7 GLY B N 1
ATOM 991 C CA . GLY B 1 7 ? 0.841 -13.266 10.461 1 53.78 7 GLY B CA 1
ATOM 992 C C . GLY B 1 7 ? 1.755 -13.711 9.336 1 53.78 7 GLY B C 1
ATOM 993 O O . GLY B 1 7 ? 2.859 -13.188 9.172 1 53.78 7 GLY B O 1
ATOM 994 N N . HIS B 1 8 ? 1.381 -14.688 8.602 1 78.62 8 HIS B N 1
ATOM 995 C CA . HIS B 1 8 ? 2.045 -15.391 7.508 1 78.62 8 HIS B CA 1
ATOM 996 C C . HIS B 1 8 ? 2.303 -14.453 6.332 1 78.62 8 HIS B C 1
ATOM 998 O O . HIS B 1 8 ? 3.258 -14.656 5.574 1 78.62 8 HIS B O 1
ATOM 1004 N N . ILE B 1 9 ? 1.672 -13.117 6.324 1 89.38 9 ILE B N 1
ATOM 1005 C CA . ILE B 1 9 ? 1.849 -12.195 5.207 1 89.38 9 ILE B CA 1
ATOM 1006 C C . ILE B 1 9 ? 2.068 -10.781 5.734 1 89.38 9 ILE B C 1
ATOM 1008 O O . ILE B 1 9 ? 1.313 -10.305 6.586 1 89.38 9 ILE B O 1
ATOM 1012 N N . VAL B 1 10 ? 3.07 -10.016 5.379 1 88.19 10 VAL B N 1
ATOM 1013 C CA . VAL B 1 10 ? 3.297 -8.617 5.703 1 88.19 10 VAL B CA 1
ATOM 1014 C C . VAL B 1 10 ? 3.156 -7.766 4.441 1 88.19 10 VAL B C 1
ATOM 1016 O O . VAL B 1 10 ? 4.043 -7.766 3.582 1 88.19 10 VAL B O 1
ATOM 1019 N N . PRO B 1 11 ? 2.107 -7.004 4.367 1 91.94 11 PRO B N 1
ATOM 1020 C CA . PRO B 1 11 ? 1.95 -6.109 3.219 1 91.94 11 PRO B CA 1
ATOM 1021 C C . PRO B 1 11 ? 2.771 -4.828 3.355 1 91.94 11 PRO B C 1
ATOM 1023 O O . PRO B 1 11 ? 2.908 -4.293 4.457 1 91.94 11 PRO B O 1
ATOM 1026 N N . HIS B 1 12 ? 3.348 -4.406 2.248 1 92.31 12 HIS B N 1
ATOM 1027 C CA . HIS B 1 12 ? 4.047 -3.129 2.182 1 92.31 12 HIS B CA 1
ATOM 1028 C C . HIS B 1 12 ? 3.49 -2.252 1.064 1 92.31 12 HIS B C 1
ATOM 1030 O O . HIS B 1 12 ? 3.385 -2.695 -0.081 1 92.31 12 HIS B O 1
ATOM 1036 N N . MET B 1 13 ? 3.182 -1.104 1.478 1 93.62 13 MET B N 1
ATOM 1037 C CA . MET B 1 13 ? 2.791 -0.109 0.484 1 93.62 13 MET B CA 1
ATOM 1038 C C . MET B 1 13 ?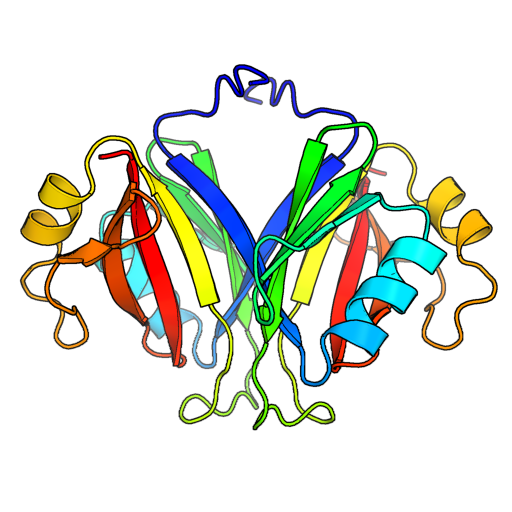 4.02 0.522 -0.166 1 93.62 13 MET B C 1
ATOM 1040 O O . MET B 1 13 ? 4.914 1.008 0.529 1 93.62 13 MET B O 1
ATOM 1044 N N . ILE B 1 14 ? 4.062 0.549 -1.459 1 97.06 14 ILE B N 1
ATOM 1045 C CA . ILE B 1 14 ? 5.137 1.183 -2.211 1 97.06 14 ILE B CA 1
ATOM 1046 C C . ILE B 1 14 ? 4.586 2.361 -3.01 1 97.06 14 ILE B C 1
ATOM 1048 O O . ILE B 1 14 ? 3.715 2.186 -3.865 1 97.06 14 ILE B O 1
ATOM 1052 N N . LEU B 1 15 ? 5.086 3.506 -2.736 1 98.19 15 LEU B N 1
ATOM 1053 C CA . LEU B 1 15 ? 4.672 4.703 -3.459 1 98.19 15 LEU B CA 1
ATOM 1054 C C . LEU B 1 15 ? 5.645 5.02 -4.59 1 98.19 15 LEU B C 1
ATOM 1056 O O . LEU B 1 15 ? 6.852 5.148 -4.359 1 98.19 15 LEU B O 1
ATOM 1060 N N . PRO B 1 16 ? 5.094 5.094 -5.746 1 98.06 16 PRO B N 1
ATOM 1061 C CA . PRO B 1 16 ? 5.949 5.594 -6.824 1 98.06 16 PRO B CA 1
ATOM 1062 C C . PRO B 1 16 ? 6.258 7.082 -6.691 1 98.06 16 PRO B C 1
ATOM 1064 O O . PRO B 1 16 ? 5.391 7.863 -6.297 1 98.06 16 PRO B O 1
ATOM 1067 N N . VAL B 1 17 ? 7.457 7.438 -6.988 1 98.62 17 VAL B N 1
ATOM 1068 C CA . VAL B 1 17 ? 7.824 8.844 -6.922 1 98.62 17 VAL B CA 1
ATOM 1069 C C . VAL B 1 17 ? 8.594 9.242 -8.18 1 98.62 17 VAL B C 1
ATOM 1071 O O . VAL B 1 17 ? 9.359 8.438 -8.719 1 98.62 17 VAL B O 1
ATOM 1074 N N . ALA B 1 18 ? 8.445 10.453 -8.609 1 98.44 18 ALA B N 1
ATOM 1075 C CA . ALA B 1 18 ? 9.07 10.938 -9.836 1 98.44 18 ALA B CA 1
ATOM 1076 C C . ALA B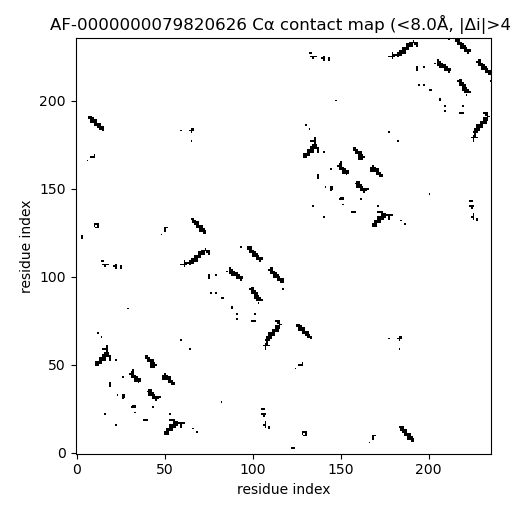 1 18 ? 10.453 11.516 -9.562 1 98.44 18 ALA B C 1
ATOM 1078 O O . ALA B 1 18 ? 11.281 11.641 -10.469 1 98.44 18 ALA B O 1
ATOM 1079 N N . ASP B 1 19 ? 10.688 11.969 -8.375 1 98.19 19 ASP B N 1
ATOM 1080 C CA . ASP B 1 19 ? 11.93 12.562 -7.891 1 98.19 19 ASP B CA 1
ATOM 1081 C C . ASP B 1 19 ? 12.219 12.141 -6.453 1 98.19 19 ASP B C 1
ATOM 1083 O O . ASP B 1 19 ? 11.562 12.602 -5.516 1 98.19 19 ASP B O 1
ATOM 1087 N N . MET B 1 20 ? 13.258 11.305 -6.34 1 98.44 20 MET B N 1
ATOM 1088 C CA . MET B 1 20 ? 13.531 10.695 -5.039 1 98.44 20 MET B CA 1
ATOM 1089 C C . MET B 1 20 ? 13.945 11.75 -4.02 1 98.44 20 MET B C 1
ATOM 1091 O O . MET B 1 20 ? 13.484 11.727 -2.879 1 98.44 20 MET B O 1
ATOM 1095 N N . ALA B 1 21 ? 14.789 12.648 -4.402 1 98.31 21 ALA B N 1
ATOM 1096 C CA . ALA B 1 21 ? 15.242 13.68 -3.477 1 98.31 21 ALA B CA 1
ATOM 1097 C C . ALA B 1 21 ? 14.078 14.523 -2.971 1 98.31 21 ALA B C 1
ATOM 1099 O O . ALA B 1 21 ? 13.969 14.781 -1.771 1 98.31 21 ALA B O 1
ATOM 1100 N N . ALA B 1 22 ? 13.234 14.93 -3.838 1 98.31 22 ALA B N 1
ATOM 1101 C CA . ALA B 1 22 ? 12.062 15.719 -3.465 1 98.31 22 ALA B CA 1
ATOM 1102 C C . ALA B 1 22 ? 11.141 14.922 -2.547 1 98.31 22 ALA B C 1
ATOM 1104 O O . ALA B 1 22 ? 10.594 15.469 -1.584 1 98.31 22 ALA B O 1
ATOM 1105 N N . ALA B 1 23 ? 10.961 13.672 -2.875 1 98.62 23 ALA B N 1
ATOM 1106 C CA . ALA B 1 23 ? 10.094 12.82 -2.064 1 98.62 23 ALA B CA 1
ATOM 1107 C C . ALA B 1 23 ? 10.656 12.648 -0.655 1 98.62 23 ALA B C 1
ATOM 1109 O O . ALA B 1 23 ? 9.93 12.789 0.33 1 98.62 23 ALA B O 1
ATOM 1110 N N . MET B 1 24 ? 11.898 12.359 -0.585 1 98.69 24 MET B N 1
ATOM 1111 C CA . MET B 1 24 ? 12.523 12.18 0.726 1 98.69 24 MET B CA 1
ATOM 1112 C C . MET B 1 24 ? 12.414 13.461 1.555 1 98.69 24 MET B C 1
ATOM 1114 O O . MET B 1 24 ? 12.094 13.406 2.744 1 98.69 24 MET B O 1
ATOM 1118 N N . ALA B 1 25 ? 12.664 14.594 0.971 1 98.62 25 ALA B N 1
ATOM 1119 C CA . ALA B 1 25 ? 12.555 15.875 1.665 1 98.62 25 ALA B CA 1
ATOM 1120 C C . ALA B 1 25 ? 11.133 16.109 2.178 1 98.62 25 ALA B C 1
ATOM 1122 O O . ALA B 1 25 ? 10.938 16.562 3.301 1 98.62 25 ALA B O 1
ATOM 1123 N N . PHE B 1 26 ? 10.203 15.758 1.361 1 98.81 26 PHE B N 1
ATOM 1124 C CA . PHE B 1 26 ? 8.797 15.906 1.725 1 98.81 26 PHE B CA 1
ATOM 1125 C C . PHE B 1 26 ? 8.469 15.094 2.971 1 98.81 26 PHE B C 1
ATOM 1127 O O . PHE B 1 26 ? 7.941 15.633 3.949 1 98.81 26 PHE B O 1
ATOM 1134 N N . TYR B 1 27 ? 8.758 13.883 2.969 1 98.69 27 TYR B N 1
ATOM 1135 C CA . TYR B 1 27 ? 8.375 13 4.066 1 98.69 27 TYR B CA 1
ATOM 1136 C C . TYR B 1 27 ? 9.195 13.305 5.316 1 98.69 27 TYR B C 1
ATOM 1138 O O . TYR B 1 27 ? 8.695 13.188 6.438 1 98.69 27 TYR B O 1
ATOM 1146 N N . ARG B 1 28 ? 10.461 13.695 5.121 1 98.5 28 ARG B N 1
ATOM 1147 C CA . ARG B 1 28 ? 11.211 14.172 6.277 1 98.5 28 ARG B CA 1
ATOM 1148 C C . ARG B 1 28 ? 10.57 15.422 6.871 1 98.5 28 ARG B C 1
ATOM 1150 O O . ARG B 1 28 ? 10.523 15.578 8.094 1 98.5 28 ARG B O 1
ATOM 1157 N N . GLY B 1 29 ? 10.094 16.25 5.984 1 98.06 29 GLY B N 1
ATOM 1158 C CA . GLY B 1 29 ? 9.414 17.469 6.418 1 98.06 29 GLY B CA 1
ATOM 1159 C C . GLY B 1 29 ? 8.164 17.188 7.23 1 98.06 29 GLY B C 1
ATOM 1160 O O . GLY B 1 29 ? 7.723 18.016 8.016 1 98.06 29 GLY B O 1
ATOM 1161 N N . LEU B 1 30 ? 7.633 16.062 7.07 1 98.06 30 LEU B N 1
ATOM 1162 C CA . LEU B 1 30 ? 6.445 15.664 7.816 1 98.06 30 LEU B CA 1
ATOM 1163 C C . LEU B 1 30 ? 6.824 15.062 9.164 1 98.06 30 LEU B C 1
ATOM 1165 O O . LEU B 1 30 ? 5.953 14.719 9.961 1 98.06 30 LEU B O 1
ATOM 1169 N N . GLY B 1 31 ? 8.094 14.828 9.375 1 97.5 31 GLY B N 1
ATOM 1170 C CA . GLY B 1 31 ? 8.539 14.297 10.656 1 97.5 31 GLY B CA 1
ATOM 1171 C C . GLY B 1 31 ? 8.875 12.82 10.602 1 97.5 31 GLY B C 1
ATOM 1172 O O . GLY B 1 31 ? 9.156 12.203 11.625 1 97.5 31 GLY B O 1
ATOM 1173 N N . PHE B 1 32 ? 8.867 12.289 9.438 1 97.75 32 PHE B N 1
ATOM 1174 C CA . PHE B 1 32 ? 9.219 10.875 9.312 1 97.75 32 PHE B CA 1
ATOM 1175 C C . PHE B 1 32 ? 10.719 10.695 9.164 1 97.75 32 PHE B C 1
ATOM 1177 O O . PHE B 1 32 ? 11.43 11.633 8.773 1 97.75 32 PHE B O 1
ATOM 1184 N N . ASP B 1 33 ? 11.125 9.492 9.547 1 97.88 33 ASP B N 1
ATOM 1185 C CA . ASP B 1 33 ? 12.484 9.062 9.219 1 97.88 33 ASP B CA 1
ATOM 1186 C C . ASP B 1 33 ? 12.523 8.391 7.848 1 97.88 33 ASP B C 1
ATOM 1188 O O . ASP B 1 33 ? 11.727 7.504 7.559 1 97.88 33 ASP B O 1
ATOM 1192 N N . VAL B 1 34 ? 13.469 8.852 6.984 1 98.44 34 VAL B N 1
ATOM 1193 C CA . VAL B 1 34 ? 13.578 8.289 5.641 1 98.44 34 VAL B CA 1
ATOM 1194 C C . VAL B 1 34 ? 14.992 7.758 5.414 1 98.44 34 VAL B C 1
ATOM 1196 O O . VAL B 1 34 ? 15.969 8.477 5.613 1 98.44 34 VAL B O 1
ATOM 1199 N N . GLU B 1 35 ? 15.047 6.52 5.051 1 97.56 35 GLU B N 1
ATOM 1200 C CA . GLU B 1 35 ? 16.328 5.863 4.805 1 97.56 35 GLU B CA 1
ATOM 1201 C C . GLU B 1 35 ? 16.438 5.414 3.35 1 97.56 35 GLU B C 1
ATOM 1203 O O . GLU B 1 35 ? 15.672 4.574 2.891 1 97.56 35 GLU B O 1
ATOM 1208 N N . ALA B 1 36 ? 17.453 5.91 2.713 1 96.75 36 ALA B N 1
ATOM 1209 C CA . ALA B 1 36 ? 17.719 5.461 1.348 1 96.75 36 ALA B CA 1
ATOM 1210 C C . ALA B 1 36 ? 18.453 4.129 1.34 1 96.75 36 ALA B C 1
ATOM 1212 O O . ALA B 1 36 ? 19.484 3.975 2.008 1 96.75 36 ALA B O 1
ATOM 1213 N N . HIS B 1 37 ? 17.938 3.213 0.593 1 94.75 37 HIS B N 1
ATOM 1214 C CA . HIS B 1 37 ? 18.594 1.92 0.439 1 94.75 37 HIS B CA 1
ATOM 1215 C C . HIS B 1 37 ? 19.359 1.846 -0.875 1 94.75 37 HIS B C 1
ATOM 1217 O O . HIS B 1 37 ? 20.312 1.06 -1.004 1 94.75 37 HIS B O 1
ATOM 1223 N N . SER B 1 38 ? 18.922 2.604 -1.812 1 95 38 SER B N 1
ATOM 1224 C CA . SER B 1 38 ? 19.578 2.834 -3.088 1 95 38 SER B CA 1
ATOM 1225 C C . SER B 1 38 ? 19.219 4.199 -3.664 1 95 38 SER B C 1
ATOM 1227 O O . SER B 1 38 ? 18.562 5 -3.002 1 95 38 SER B O 1
ATOM 1229 N N . ASP B 1 39 ? 19.688 4.383 -4.867 1 94.94 39 ASP B N 1
ATOM 1230 C CA . ASP B 1 39 ? 19.344 5.637 -5.527 1 94.94 39 ASP B CA 1
ATOM 1231 C C . ASP B 1 39 ? 17.875 5.66 -5.93 1 94.94 39 ASP B C 1
ATOM 1233 O O . ASP B 1 39 ? 17.312 6.727 -6.207 1 94.94 39 ASP B O 1
ATOM 1237 N N . THR B 1 40 ? 17.312 4.535 -5.898 1 96.75 40 THR B N 1
ATOM 1238 C CA . THR B 1 40 ? 15.969 4.48 -6.477 1 96.75 40 THR B CA 1
ATOM 1239 C C . THR B 1 40 ? 14.969 3.936 -5.465 1 96.75 40 THR B C 1
ATOM 1241 O O . THR B 1 40 ? 13.797 3.744 -5.789 1 96.75 40 THR B O 1
ATOM 1244 N N . TYR B 1 41 ? 15.438 3.674 -4.262 1 97.25 41 TYR B N 1
ATOM 1245 C CA . TYR B 1 41 ? 14.555 3.02 -3.305 1 97.25 41 TYR B CA 1
ATOM 1246 C C . TYR B 1 41 ? 14.82 3.512 -1.888 1 97.25 41 TYR B C 1
ATOM 1248 O O . TYR B 1 41 ? 15.977 3.609 -1.466 1 97.25 41 TYR B O 1
ATOM 1256 N N . ALA B 1 42 ? 13.727 3.812 -1.099 1 98.25 42 ALA B N 1
ATOM 1257 C CA . ALA B 1 42 ? 13.867 4.293 0.272 1 98.25 42 ALA B CA 1
ATOM 1258 C C . ALA B 1 42 ? 12.75 3.758 1.162 1 98.25 42 ALA B C 1
ATOM 1260 O O . ALA B 1 42 ? 11.664 3.439 0.677 1 98.25 42 ALA B O 1
ATOM 1261 N N . TRP B 1 43 ? 13.023 3.684 2.414 1 97.38 43 TRP B N 1
ATOM 1262 C CA . TRP B 1 43 ? 12.047 3.346 3.439 1 97.38 43 TRP B CA 1
ATOM 1263 C C . TRP B 1 43 ? 11.641 4.582 4.234 1 97.38 43 TRP B C 1
ATOM 1265 O O . TRP B 1 43 ? 12.484 5.426 4.555 1 97.38 43 TRP B O 1
ATOM 1275 N N . VAL B 1 44 ? 10.398 4.637 4.5 1 97.62 44 VAL B N 1
ATOM 1276 C CA . VAL B 1 44 ? 9.859 5.66 5.391 1 97.62 44 VAL B CA 1
ATOM 1277 C C . VAL B 1 44 ? 9.43 5.023 6.711 1 97.62 44 VAL B C 1
ATOM 1279 O O . VAL B 1 44 ? 8.695 4.035 6.715 1 97.62 44 VAL B O 1
ATOM 1282 N N . ARG B 1 45 ? 9.859 5.633 7.844 1 96.19 45 ARG B N 1
ATOM 1283 C CA . ARG B 1 45 ? 9.578 5.098 9.172 1 96.19 45 ARG B CA 1
ATOM 1284 C C . ARG B 1 45 ? 8.984 6.168 10.078 1 96.19 45 ARG B C 1
ATOM 1286 O O . ARG B 1 45 ? 9.25 7.359 9.898 1 96.19 45 ARG B O 1
ATOM 1293 N N . HIS B 1 46 ? 8.195 5.746 10.906 1 94.38 46 HIS B N 1
ATOM 1294 C CA . HIS B 1 46 ? 7.691 6.562 12 1 94.38 46 HIS B CA 1
ATOM 1295 C C . HIS B 1 46 ? 7.926 5.887 13.352 1 94.38 46 HIS B C 1
ATOM 1297 O O . HIS B 1 46 ? 7.449 4.777 13.578 1 94.38 46 HIS B O 1
ATOM 1303 N N . ARG B 1 47 ? 8.695 6.523 14.211 1 91.38 47 ARG B N 1
ATOM 1304 C CA . ARG B 1 47 ? 9.039 6 15.531 1 91.38 47 ARG B CA 1
ATOM 1305 C C . ARG B 1 47 ? 9.57 4.574 15.438 1 91.38 47 ARG B C 1
ATOM 1307 O O . ARG B 1 47 ? 9.109 3.682 16.156 1 91.38 47 ARG B O 1
ATOM 1314 N N . GLY B 1 48 ? 10.383 4.402 14.453 1 89.19 48 GLY B N 1
ATOM 1315 C CA . GLY B 1 48 ? 11.109 3.148 14.336 1 89.19 48 GLY B CA 1
ATOM 1316 C C . GLY B 1 48 ? 10.359 2.102 13.531 1 89.19 48 GLY B C 1
ATOM 1317 O O . GLY B 1 48 ? 10.891 1.028 13.242 1 89.19 48 GLY B O 1
ATOM 1318 N N . HIS B 1 49 ? 9.148 2.385 13.148 1 88.75 49 HIS B N 1
ATOM 1319 C CA . HIS B 1 49 ? 8.352 1.426 12.398 1 88.75 49 HIS B CA 1
ATOM 1320 C C . HIS B 1 49 ? 8.242 1.823 10.93 1 88.75 49 HIS B C 1
ATOM 1322 O O . HIS B 1 49 ? 7.945 2.977 10.609 1 88.75 49 HIS B O 1
ATOM 1328 N N . GLU B 1 50 ? 8.445 0.856 10.062 1 91.19 50 GLU B N 1
ATOM 1329 C CA . GLU B 1 50 ? 8.297 1.091 8.633 1 91.19 50 GLU B CA 1
ATOM 1330 C C . GLU B 1 50 ? 6.828 1.249 8.25 1 91.19 50 GLU B C 1
ATOM 1332 O O . GLU B 1 50 ? 5.996 0.409 8.602 1 91.19 50 GLU B O 1
ATOM 1337 N N . ILE B 1 51 ? 6.574 2.273 7.527 1 93.38 51 ILE B N 1
ATOM 1338 C CA . ILE B 1 51 ? 5.16 2.494 7.258 1 93.38 51 ILE B CA 1
ATOM 1339 C C . ILE B 1 51 ? 4.91 2.477 5.754 1 93.38 51 ILE B C 1
ATOM 1341 O O . ILE B 1 51 ? 3.803 2.178 5.301 1 93.38 51 ILE B O 1
ATOM 1345 N N . LEU B 1 52 ? 5.957 2.811 4.941 1 96.12 52 LEU B N 1
ATOM 1346 C CA . LEU B 1 52 ? 5.848 2.719 3.492 1 96.12 52 LEU B CA 1
ATOM 1347 C C . LEU B 1 52 ? 7.227 2.764 2.838 1 96.12 52 LEU B C 1
ATOM 1349 O O . LEU B 1 52 ? 8.227 3.01 3.512 1 96.12 52 LEU B O 1
ATOM 1353 N N . HIS B 1 53 ? 7.203 2.395 1.592 1 97.62 53 HIS B N 1
ATOM 1354 C CA . HIS B 1 53 ? 8.391 2.508 0.755 1 97.62 53 HIS B CA 1
ATOM 1355 C C . HIS B 1 53 ? 8.18 3.516 -0.369 1 97.62 53 HIS B C 1
ATOM 1357 O O . HIS B 1 53 ? 7.043 3.775 -0.771 1 97.62 53 HIS B O 1
ATOM 1363 N N . LEU B 1 54 ? 9.305 4.043 -0.784 1 98.31 54 LEU B N 1
ATOM 1364 C CA . LEU B 1 54 ? 9.352 4.895 -1.968 1 98.31 54 LEU B CA 1
ATOM 1365 C C . LEU B 1 54 ? 10.125 4.223 -3.094 1 98.31 54 LEU B C 1
ATOM 1367 O O . LEU B 1 54 ? 11.188 3.633 -2.855 1 98.31 54 LEU B O 1
ATOM 1371 N N . ASP B 1 55 ? 9.578 4.25 -4.238 1 98.06 55 ASP B N 1
ATOM 1372 C CA . ASP B 1 55 ? 10.203 3.688 -5.43 1 98.06 55 ASP B CA 1
ATOM 1373 C C . ASP B 1 55 ? 10.266 4.715 -6.559 1 98.06 55 ASP B C 1
ATOM 1375 O O . ASP B 1 55 ? 9.234 5.266 -6.957 1 98.06 55 ASP B O 1
ATOM 1379 N N . LEU B 1 56 ? 11.453 4.902 -7.09 1 98.19 56 LEU B N 1
ATOM 1380 C CA . LEU B 1 56 ? 11.609 5.891 -8.148 1 98.19 56 LEU B CA 1
ATOM 1381 C C . LEU B 1 56 ? 11.023 5.383 -9.461 1 98.19 56 LEU B C 1
ATOM 1383 O O . LEU B 1 56 ? 11.398 4.312 -9.945 1 98.19 56 LEU B O 1
ATOM 1387 N N . VAL B 1 57 ? 10.094 6.133 -9.961 1 97 57 VAL B N 1
ATOM 1388 C CA . VAL B 1 57 ? 9.484 5.922 -11.266 1 97 57 VAL B CA 1
ATOM 1389 C C . VAL B 1 57 ? 9.609 7.191 -12.109 1 97 57 VAL B C 1
ATOM 1391 O O . VAL B 1 57 ? 8.703 8.023 -12.125 1 97 57 VAL B O 1
ATOM 1394 N N . PRO B 1 58 ? 10.656 7.234 -12.852 1 95.06 58 PRO B N 1
ATOM 1395 C CA . PRO B 1 58 ? 10.969 8.492 -13.539 1 95.06 58 PRO B CA 1
ATOM 1396 C C . PRO B 1 58 ? 9.867 8.914 -14.516 1 95.06 58 PRO B C 1
ATOM 1398 O O . PRO B 1 58 ? 9.656 10.109 -14.727 1 95.06 58 PRO B O 1
ATOM 1401 N N . GLU B 1 59 ? 9.188 8.016 -15.102 1 95.19 59 GLU B N 1
ATOM 1402 C CA . GLU B 1 59 ? 8.195 8.328 -16.125 1 95.19 59 GLU B CA 1
ATOM 1403 C C . GLU B 1 59 ? 6.816 8.531 -15.5 1 95.19 59 GLU B C 1
ATOM 1405 O O . GLU B 1 59 ? 5.82 8.648 -16.219 1 95.19 59 GLU B O 1
ATOM 1410 N N . LEU B 1 60 ? 6.781 8.602 -14.25 1 96.94 60 LEU B N 1
ATOM 1411 C CA . LEU B 1 60 ? 5.516 8.773 -13.547 1 96.94 60 LEU B CA 1
ATOM 1412 C C . LEU B 1 60 ? 4.844 10.078 -13.953 1 96.94 60 LEU B C 1
ATOM 1414 O O . LEU B 1 60 ? 5.477 11.141 -13.953 1 96.94 60 LEU B O 1
ATOM 1418 N N . ASP B 1 61 ? 3.543 9.945 -14.266 1 95.81 61 ASP B N 1
ATOM 1419 C CA . ASP B 1 61 ? 2.732 11.148 -14.422 1 95.81 61 ASP B CA 1
ATOM 1420 C C . ASP B 1 61 ? 2.119 11.578 -13.094 1 95.81 61 ASP B C 1
ATOM 1422 O O . ASP B 1 61 ? 1.099 11.023 -12.672 1 95.81 61 ASP B O 1
ATOM 1426 N N . THR B 1 62 ? 2.658 12.578 -12.531 1 96.62 62 THR B N 1
ATOM 1427 C CA . THR B 1 62 ? 2.291 12.969 -11.18 1 96.62 62 THR B CA 1
ATOM 1428 C C . THR B 1 62 ? 0.886 13.555 -11.141 1 96.62 62 THR B C 1
ATOM 1430 O O . THR B 1 62 ? 0.207 13.508 -10.117 1 96.62 62 THR B O 1
ATOM 1433 N N . ALA B 1 63 ? 0.421 14.078 -12.211 1 95.06 63 ALA B N 1
ATOM 1434 C CA . ALA B 1 63 ? -0.881 14.742 -12.258 1 95.06 63 ALA B CA 1
ATOM 1435 C C . ALA B 1 63 ? -2.016 13.727 -12.242 1 95.06 63 ALA B C 1
ATOM 1437 O O . ALA B 1 63 ? -3.123 14.023 -11.789 1 95.06 63 ALA B O 1
ATOM 1438 N N . THR B 1 64 ? -1.758 12.539 -12.711 1 93.69 64 THR B N 1
ATOM 1439 C CA . THR B 1 64 ? -2.809 11.539 -12.82 1 93.69 64 THR B CA 1
ATOM 1440 C C . THR B 1 64 ? -2.475 10.312 -11.961 1 93.69 64 THR B C 1
ATOM 1442 O O . THR B 1 64 ? -3.041 9.242 -12.164 1 93.69 64 THR B O 1
ATOM 1445 N N . ASN B 1 65 ? -1.507 10.438 -11.117 1 95.94 65 ASN B N 1
ATOM 1446 C CA . ASN B 1 65 ? -1.113 9.352 -10.227 1 95.94 65 ASN B CA 1
ATOM 1447 C C . ASN B 1 65 ? -2.271 8.906 -9.336 1 95.94 65 ASN B C 1
ATOM 1449 O O . ASN B 1 65 ? -2.738 9.672 -8.492 1 95.94 65 ASN B O 1
ATOM 1453 N N . PRO B 1 66 ? -2.707 7.641 -9.492 1 95.25 66 PRO B N 1
ATOM 1454 C CA . PRO B 1 66 ? -3.91 7.191 -8.789 1 95.25 66 PRO B CA 1
ATOM 1455 C C . PRO B 1 66 ? -3.607 6.625 -7.402 1 95.25 66 PRO B C 1
ATOM 1457 O O . PRO B 1 66 ? -4.516 6.16 -6.707 1 95.25 66 PRO B O 1
ATOM 1460 N N . VAL B 1 67 ? -2.479 6.648 -6.98 1 95.38 67 VAL B N 1
ATOM 1461 C CA . VAL B 1 67 ? -2.037 5.914 -5.797 1 95.38 67 VAL B CA 1
ATOM 1462 C C . VAL B 1 67 ? -2.594 6.578 -4.539 1 95.38 67 VAL B C 1
ATOM 1464 O O . VAL B 1 67 ? -2.492 7.797 -4.375 1 95.38 67 VAL B O 1
ATOM 1467 N N . THR B 1 68 ? -3.209 5.789 -3.707 1 95.75 68 THR B N 1
ATOM 1468 C CA . THR B 1 68 ? -3.643 6.188 -2.373 1 95.75 68 THR B CA 1
ATOM 1469 C C . THR B 1 68 ? -3.154 5.191 -1.326 1 95.75 68 THR B C 1
ATOM 1471 O O . THR B 1 68 ? -3.268 3.979 -1.516 1 95.75 68 THR B O 1
ATOM 1474 N N . GLY B 1 69 ? -2.531 5.656 -0.327 1 95.56 69 GLY B N 1
ATOM 1475 C CA . GLY B 1 69 ? -2.238 4.902 0.882 1 95.56 69 GLY B CA 1
ATOM 1476 C C . GLY B 1 69 ? -3.016 5.387 2.092 1 95.56 69 GLY B C 1
ATOM 1477 O O . GLY B 1 69 ? -3.381 6.562 2.17 1 95.56 69 GLY B O 1
ATOM 1478 N N . TYR B 1 70 ? -3.213 4.461 2.992 1 96.38 70 TYR B N 1
ATOM 1479 C CA . TYR B 1 70 ? -3.936 4.805 4.211 1 96.38 70 TYR B CA 1
ATOM 1480 C C . TYR B 1 70 ? -3.074 4.551 5.445 1 96.38 70 TYR B C 1
ATOM 1482 O O . TYR B 1 70 ? -2.443 3.498 5.562 1 96.38 70 TYR B O 1
ATOM 1490 N N . LEU B 1 71 ? -3.059 5.516 6.301 1 96.5 71 LEU B N 1
ATOM 1491 C CA . LEU B 1 71 ? -2.459 5.375 7.621 1 96.5 71 LEU B CA 1
ATOM 1492 C C . LEU B 1 71 ? -3.516 5.5 8.719 1 96.5 71 LEU B C 1
ATOM 1494 O O . LEU B 1 71 ? -4.055 6.586 8.945 1 96.5 71 LEU B O 1
ATOM 1498 N N . HIS B 1 72 ? -3.768 4.371 9.336 1 95.5 72 HIS B N 1
ATOM 1499 C CA . HIS B 1 72 ? -4.602 4.395 10.531 1 95.5 72 HIS B CA 1
ATOM 1500 C C . HIS B 1 72 ? -3.779 4.742 11.766 1 95.5 72 HIS B C 1
ATOM 1502 O O . HIS B 1 72 ? -2.85 4.016 12.125 1 95.5 72 HIS B O 1
ATOM 1508 N N . VAL B 1 73 ? -4.145 5.848 12.375 1 96.44 73 VAL B N 1
ATOM 1509 C CA . VAL B 1 73 ? -3.35 6.352 13.492 1 96.44 73 VAL B CA 1
ATOM 1510 C C . VAL B 1 73 ? -4.234 6.512 14.727 1 96.44 73 VAL B C 1
ATOM 1512 O O . VAL B 1 73 ? -5.453 6.344 14.648 1 96.44 73 VAL B O 1
ATOM 1515 N N . ARG B 1 74 ? -3.621 6.742 15.844 1 94.56 74 ARG B N 1
ATOM 1516 C CA . ARG B 1 74 ? -4.359 6.895 17.094 1 94.56 74 ARG B CA 1
ATOM 1517 C C . ARG B 1 74 ? -5.027 8.266 17.172 1 94.56 74 ARG B C 1
ATOM 1519 O O . ARG B 1 74 ? -6.145 8.383 17.688 1 94.56 74 ARG B O 1
ATOM 1526 N N . ASP B 1 75 ? -4.355 9.305 16.625 1 96.31 75 ASP B N 1
ATOM 1527 C CA . ASP B 1 75 ? -4.82 10.68 16.75 1 96.31 75 ASP B CA 1
ATOM 1528 C C . ASP B 1 75 ? -4.57 11.477 15.477 1 96.31 75 ASP B C 1
ATOM 1530 O O . ASP B 1 75 ? -3.592 12.219 15.375 1 96.31 75 ASP B O 1
ATOM 1534 N N . ALA B 1 76 ? -5.52 11.383 14.609 1 98.06 76 ALA B N 1
ATOM 1535 C CA . ALA B 1 76 ? -5.391 12.07 13.32 1 98.06 76 ALA B CA 1
ATOM 1536 C C . ALA B 1 76 ? -5.484 13.578 13.492 1 98.06 76 ALA B C 1
ATOM 1538 O O . ALA B 1 76 ? -4.898 14.336 12.711 1 98.06 76 ALA B O 1
ATOM 1539 N N . ASP B 1 77 ? -6.199 14.031 14.508 1 98.5 77 ASP B N 1
ATOM 1540 C CA . ASP B 1 77 ? -6.273 15.461 14.766 1 98.5 77 ASP B CA 1
ATOM 1541 C C . ASP B 1 77 ? -4.891 16.031 15.062 1 98.5 77 ASP B C 1
ATOM 1543 O O . ASP B 1 77 ? -4.547 17.125 14.578 1 98.5 77 ASP B O 1
ATOM 1547 N N . ALA B 1 78 ? -4.176 15.352 15.828 1 98 78 ALA B N 1
ATOM 1548 C CA . ALA B 1 78 ? -2.83 15.805 16.172 1 98 78 ALA B CA 1
ATOM 1549 C C . ALA B 1 78 ? -1.95 15.891 14.93 1 98 78 ALA B C 1
ATOM 1551 O O . ALA B 1 78 ? -1.214 16.859 14.75 1 98 78 ALA B O 1
ATOM 1552 N N . TRP B 1 79 ? -2 14.914 14.047 1 97.88 79 TRP B N 1
ATOM 1553 C CA . TRP B 1 79 ? -1.222 14.922 12.812 1 97.88 79 TRP B CA 1
ATOM 1554 C C . TRP B 1 79 ? -1.652 16.078 11.906 1 97.88 79 TRP B C 1
ATOM 1556 O O . TRP B 1 79 ? -0.814 16.734 11.281 1 97.88 79 TRP B O 1
ATOM 1566 N N . HIS B 1 80 ? -2.908 16.203 11.875 1 98.75 80 HIS B N 1
ATOM 1567 C CA . HIS B 1 80 ? -3.436 17.297 11.055 1 98.75 80 HIS B CA 1
ATOM 1568 C C . HIS B 1 80 ? -2.893 18.641 11.508 1 98.75 80 HIS B C 1
ATOM 1570 O O . HIS B 1 80 ? -2.504 19.469 10.688 1 98.75 80 HIS B O 1
ATOM 1576 N N . ARG B 1 81 ? -2.873 18.859 12.773 1 98.56 81 ARG B N 1
ATOM 1577 C CA . ARG B 1 81 ? -2.322 20.094 13.32 1 98.56 81 ARG B CA 1
ATOM 1578 C C . ARG B 1 81 ? -0.833 20.219 13.016 1 98.56 81 ARG B C 1
ATOM 1580 O O . ARG B 1 81 ? -0.353 21.297 12.648 1 98.56 81 ARG B O 1
ATOM 1587 N N . GLU B 1 82 ? -0.152 19.188 13.148 1 98 82 GLU B N 1
ATOM 1588 C CA . GLU B 1 82 ? 1.288 19.172 12.914 1 98 82 GLU B CA 1
ATOM 1589 C C . GLU B 1 82 ? 1.612 19.484 11.453 1 98 82 GLU B C 1
ATOM 1591 O O . GLU B 1 82 ? 2.66 20.062 11.156 1 98 82 GLU B O 1
ATOM 1596 N N . TRP B 1 83 ? 0.708 19.109 10.547 1 98.38 83 TRP B N 1
ATOM 1597 C CA . TRP B 1 83 ? 0.968 19.25 9.117 1 98.38 83 TRP B CA 1
ATOM 1598 C C . TRP B 1 83 ? 0.207 20.438 8.547 1 98.38 83 TRP B C 1
ATOM 1600 O O . TRP B 1 83 ? 0.024 20.547 7.332 1 98.38 83 TRP B O 1
ATOM 1610 N N . ALA B 1 84 ? -0.172 21.344 9.312 1 98.06 84 ALA B N 1
ATOM 1611 C CA . ALA B 1 84 ? -1.091 22.422 8.945 1 98.06 84 ALA B CA 1
ATOM 1612 C C . ALA B 1 84 ? -0.49 23.297 7.859 1 98.06 84 ALA B C 1
ATOM 1614 O O . ALA B 1 84 ? -1.221 23.922 7.078 1 98.06 84 ALA B O 1
ATOM 1615 N N . ASP B 1 85 ? 0.769 23.312 7.691 1 97.25 85 ASP B N 1
ATOM 1616 C CA . ASP B 1 85 ? 1.427 24.203 6.738 1 97.25 85 ASP B CA 1
ATOM 1617 C C . ASP B 1 85 ? 1.511 23.562 5.355 1 97.25 85 ASP B C 1
ATOM 1619 O O . ASP B 1 85 ? 1.922 24.203 4.391 1 97.25 85 ASP B O 1
ATOM 1623 N N . GLN B 1 86 ? 1.148 22.328 5.25 1 98.06 86 GLN B N 1
ATOM 1624 C CA . GLN B 1 86 ? 1.191 21.641 3.957 1 98.06 86 GLN B CA 1
ATOM 1625 C C . GLN B 1 86 ? 0.088 22.156 3.033 1 98.06 86 GLN B C 1
ATOM 1627 O O . GLN B 1 86 ? -1.095 22.078 3.373 1 98.06 86 GLN B O 1
ATOM 1632 N N . PRO B 1 87 ? 0.428 22.516 1.837 1 98.06 87 PRO B N 1
ATOM 1633 C CA . PRO B 1 87 ? -0.548 23.188 0.968 1 98.06 87 PRO B CA 1
ATOM 1634 C C . PRO B 1 87 ? -1.604 22.219 0.429 1 98.06 87 PRO B C 1
ATOM 1636 O O . PRO B 1 87 ? -2.691 22.656 0.035 1 98.06 87 PRO B O 1
ATOM 1639 N N . THR B 1 88 ? -1.339 21.016 0.408 1 98.5 88 THR B N 1
ATOM 1640 C CA . THR B 1 88 ? -2.273 20.062 -0.172 1 98.5 88 THR B CA 1
ATOM 1641 C C . THR B 1 88 ? -3.133 19.422 0.914 1 98.5 88 THR B C 1
ATOM 1643 O O . THR B 1 88 ? -3.924 18.516 0.634 1 98.5 88 THR B O 1
ATOM 1646 N N . LEU B 1 89 ? -2.965 19.844 2.102 1 98.81 89 LEU B N 1
ATOM 1647 C CA . LEU B 1 89 ? -3.695 19.266 3.232 1 98.81 89 LEU B CA 1
ATOM 1648 C C . LEU B 1 89 ? -5.184 19.578 3.125 1 98.81 89 LEU B C 1
ATOM 1650 O O . LEU B 1 89 ? -5.57 20.719 2.9 1 98.81 89 LEU B O 1
ATOM 1654 N N . THR B 1 90 ? -5.969 18.609 3.258 1 98.81 90 THR B N 1
ATOM 1655 C CA . THR B 1 90 ? -7.41 18.812 3.27 1 98.81 90 THR B CA 1
ATOM 1656 C C . THR B 1 90 ? -7.918 19.031 4.695 1 98.81 90 THR B C 1
ATOM 1658 O O . THR B 1 90 ? -7.23 18.688 5.656 1 98.81 90 THR B O 1
ATOM 1661 N N . PRO B 1 91 ? -9.117 19.609 4.855 1 98.69 91 PRO B N 1
ATOM 1662 C CA . PRO B 1 91 ? -9.695 19.625 6.199 1 98.69 91 PRO B CA 1
ATOM 1663 C C . PRO B 1 91 ? -9.922 18.219 6.758 1 98.69 91 PRO B C 1
ATOM 1665 O O . PRO B 1 91 ? -10.086 17.266 5.988 1 98.69 91 PRO B O 1
ATOM 1668 N N . ILE B 1 92 ? -9.82 18.172 8.047 1 98.69 92 ILE B N 1
ATOM 1669 C CA . ILE B 1 92 ? -10.148 16.906 8.688 1 98.69 92 ILE B CA 1
ATOM 1670 C C . ILE B 1 92 ? -11.656 16.828 8.945 1 98.69 92 ILE B C 1
ATOM 1672 O O . ILE B 1 92 ? -12.258 17.797 9.406 1 98.69 92 ILE B O 1
ATOM 1676 N N . VAL B 1 93 ? -12.219 15.672 8.57 1 98.62 93 VAL B N 1
ATOM 1677 C CA . VAL B 1 93 ? -13.672 15.594 8.625 1 98.62 93 VAL B CA 1
ATOM 1678 C C . VAL B 1 93 ? -14.094 14.219 9.141 1 98.62 93 VAL B C 1
ATOM 1680 O O . VAL B 1 93 ? -13.359 13.242 9 1 98.62 93 VAL B O 1
ATOM 1683 N N . ASP B 1 94 ? -15.273 14.148 9.773 1 98.38 94 ASP B N 1
ATOM 1684 C CA . ASP B 1 94 ? -15.922 12.891 10.141 1 98.38 94 ASP B CA 1
ATOM 1685 C C . ASP B 1 94 ? -16.578 12.234 8.93 1 98.38 94 ASP B C 1
ATOM 1687 O O . ASP B 1 94 ? -17.297 12.891 8.18 1 98.38 94 ASP B O 1
ATOM 1691 N N . GLN B 1 95 ? -16.297 10.961 8.805 1 96.06 95 GLN B N 1
ATOM 1692 C CA . GLN B 1 95 ? -16.828 10.234 7.656 1 96.06 95 GLN B CA 1
ATOM 1693 C C . GLN B 1 95 ? -18.016 9.367 8.055 1 96.06 95 GLN B C 1
ATOM 1695 O O . GLN B 1 95 ? -18.141 8.969 9.219 1 96.06 95 GLN B O 1
ATOM 1700 N N . PRO B 1 96 ? -18.812 8.938 7.105 1 93 96 PRO B N 1
ATOM 1701 C CA . PRO B 1 96 ? -20 8.125 7.395 1 93 96 PRO B CA 1
ATOM 1702 C C . PRO B 1 96 ? -19.656 6.715 7.867 1 93 96 PRO B C 1
ATOM 1704 O O . PRO B 1 96 ? -20.5 6.02 8.438 1 93 96 PRO B O 1
ATOM 1707 N N . TRP B 1 97 ? -18.547 6.293 7.613 1 90.81 97 TRP B N 1
ATOM 1708 C CA . TRP B 1 97 ? -18.141 4.949 8 1 90.81 97 TRP B CA 1
ATOM 1709 C C . TRP B 1 97 ? -17.359 4.977 9.312 1 90.81 97 TRP B C 1
ATOM 1711 O O . TRP B 1 97 ? -16.422 4.188 9.5 1 90.81 97 TRP B O 1
ATOM 1721 N N . ASP B 1 98 ? -17.5 6.004 10.117 1 94.25 98 ASP B N 1
ATOM 1722 C CA . ASP B 1 98 ? -17.078 6.141 11.508 1 94.25 98 ASP B CA 1
ATOM 1723 C C . ASP B 1 98 ? -15.578 6.379 11.602 1 94.25 98 ASP B C 1
ATOM 1725 O O . ASP B 1 98 ? -14.922 5.891 12.523 1 94.25 98 ASP B O 1
ATOM 1729 N N . MET B 1 99 ? -15.117 7.059 10.672 1 96.44 99 MET B N 1
ATOM 1730 C CA . MET B 1 99 ? -13.719 7.5 10.68 1 96.44 99 MET B CA 1
ATOM 1731 C C . MET B 1 99 ? -13.633 9.023 10.672 1 96.44 99 MET B C 1
ATOM 1733 O O . MET B 1 99 ? -14.547 9.703 10.203 1 96.44 99 MET B O 1
ATOM 1737 N N . ARG B 1 100 ? -12.656 9.562 11.336 1 98.5 100 ARG B N 1
ATOM 1738 C CA . ARG B 1 100 ? -12.219 10.945 11.195 1 98.5 100 ARG B CA 1
ATOM 1739 C C . ARG B 1 100 ? -10.906 11.023 10.422 1 98.5 100 ARG B C 1
ATOM 1741 O O . ARG B 1 100 ? -9.898 10.445 10.836 1 98.5 100 ARG B O 1
ATOM 1748 N N . GLU B 1 101 ? -10.984 11.727 9.242 1 98.56 101 GLU B N 1
ATOM 1749 C CA . GLU B 1 101 ? -9.883 11.547 8.297 1 98.56 101 GLU B CA 1
ATOM 1750 C C . GLU B 1 101 ? -9.57 12.852 7.574 1 98.56 101 GLU B C 1
ATOM 1752 O O . GLU B 1 101 ? -10.383 13.781 7.566 1 98.56 101 GLU B O 1
ATOM 1757 N N . PHE B 1 102 ? -8.398 12.93 7.004 1 98.75 102 PHE B N 1
ATOM 1758 C CA . PHE B 1 102 ? -7.949 13.945 6.059 1 98.75 102 PHE B CA 1
ATOM 1759 C C . PHE B 1 102 ? -7.004 13.336 5.027 1 98.75 102 PHE B C 1
ATOM 1761 O O . PHE B 1 102 ? -6.641 12.164 5.125 1 98.75 102 PHE B O 1
ATOM 1768 N N . THR B 1 103 ? -6.672 14.094 4.023 1 98.75 103 THR B N 1
ATOM 1769 C CA . THR B 1 103 ? -5.699 13.625 3.043 1 98.75 103 THR B CA 1
ATOM 1770 C C . THR B 1 103 ? -4.59 14.648 2.846 1 98.75 103 THR B C 1
ATOM 1772 O O . THR B 1 103 ? -4.746 15.82 3.205 1 98.75 103 THR B O 1
ATOM 1775 N N . LEU B 1 104 ? -3.533 14.203 2.4 1 98.69 104 LEU B N 1
ATOM 1776 C CA . LEU B 1 104 ? -2.361 14.953 1.967 1 98.69 104 LEU B CA 1
ATOM 1777 C C . LEU B 1 104 ? -1.784 14.367 0.682 1 98.69 104 LEU B C 1
ATOM 1779 O O . LEU B 1 104 ? -1.681 13.148 0.542 1 98.69 104 LEU B O 1
ATOM 1783 N N . THR B 1 105 ? -1.405 15.211 -0.255 1 98.69 105 THR B N 1
ATOM 1784 C CA . THR B 1 105 ? -0.82 14.75 -1.51 1 98.69 105 THR B CA 1
ATOM 1785 C C . THR B 1 105 ? 0.665 15.094 -1.573 1 98.69 105 THR B C 1
ATOM 1787 O O . THR B 1 105 ? 1.049 16.25 -1.357 1 98.69 105 THR B O 1
ATOM 1790 N N . ASP B 1 106 ? 1.469 14.125 -1.869 1 98.56 106 ASP B N 1
ATOM 1791 C CA . ASP B 1 106 ? 2.908 14.359 -1.912 1 98.56 106 ASP B CA 1
ATOM 1792 C C . ASP B 1 106 ? 3.338 14.898 -3.275 1 98.56 106 ASP B C 1
ATOM 1794 O O . ASP B 1 106 ? 2.512 15.039 -4.18 1 98.56 106 ASP B O 1
ATOM 1798 N N . PRO B 1 107 ? 4.578 15.242 -3.465 1 98.38 107 PRO B N 1
ATOM 1799 C CA . PRO B 1 107 ? 5.02 15.898 -4.699 1 98.38 107 PRO B CA 1
ATOM 1800 C C . PRO B 1 107 ? 4.84 15.016 -5.934 1 98.38 107 PRO B C 1
ATOM 1802 O O . PRO B 1 107 ? 4.863 15.508 -7.062 1 98.38 107 PRO B O 1
ATOM 1805 N N . SER B 1 108 ? 4.727 13.742 -5.746 1 98.56 108 SER B N 1
ATOM 1806 C CA . SER B 1 108 ? 4.594 12.812 -6.867 1 98.56 108 SER B CA 1
ATOM 1807 C C . SER B 1 108 ? 3.129 12.484 -7.141 1 98.56 108 SER B C 1
ATOM 1809 O O . SER B 1 108 ? 2.822 11.633 -7.973 1 98.56 108 SER B O 1
ATOM 1811 N N . GLY B 1 109 ? 2.27 13.086 -6.41 1 98.06 109 GLY B N 1
ATOM 1812 C CA . GLY B 1 109 ? 0.851 12.883 -6.652 1 98.06 109 GLY B CA 1
ATOM 1813 C C . GLY B 1 109 ? 0.26 11.75 -5.832 1 98.06 109 GLY B C 1
ATOM 1814 O O . GLY B 1 109 ? -0.917 11.414 -5.988 1 98.06 109 GLY B O 1
ATOM 1815 N N . ASN B 1 110 ? 1 11.094 -5.016 1 98.12 110 ASN B N 1
ATOM 1816 C CA . ASN B 1 110 ? 0.442 10.102 -4.098 1 98.12 110 ASN B CA 1
ATOM 1817 C C . ASN B 1 110 ? -0.446 10.75 -3.043 1 98.12 110 ASN B C 1
ATOM 1819 O O . ASN B 1 110 ? -0.066 11.758 -2.441 1 98.12 110 ASN B O 1
ATOM 1823 N N . THR B 1 111 ? -1.552 10.125 -2.852 1 98 111 THR B N 1
ATOM 1824 C CA . THR B 1 111 ? -2.43 10.578 -1.777 1 98 111 THR B CA 1
ATOM 1825 C C . THR B 1 111 ? -2.211 9.75 -0.514 1 98 111 THR B C 1
ATOM 1827 O O . THR B 1 111 ? -2.24 8.523 -0.559 1 98 111 THR B O 1
ATOM 1830 N N . LEU B 1 112 ? -1.913 10.422 0.546 1 98.25 112 LEU B N 1
ATOM 1831 C CA . LEU B 1 112 ? -1.928 9.812 1.871 1 98.25 112 LEU B CA 1
ATOM 1832 C C . LEU B 1 112 ? -3.215 10.156 2.613 1 98.25 112 LEU B C 1
ATOM 1834 O O . LEU B 1 112 ? -3.492 11.328 2.875 1 98.25 112 LEU B O 1
ATOM 1838 N N . ARG B 1 113 ? -3.953 9.188 2.867 1 98.31 113 ARG B N 1
ATOM 1839 C CA . ARG B 1 113 ? -5.109 9.336 3.744 1 98.31 113 ARG B CA 1
ATOM 1840 C C . ARG B 1 113 ? -4.777 8.914 5.168 1 98.31 113 ARG B C 1
ATOM 1842 O O . ARG B 1 113 ? -4.195 7.848 5.387 1 98.31 113 ARG B O 1
ATOM 1849 N N . VAL B 1 114 ? -5.086 9.781 6.07 1 98.31 114 VAL B N 1
ATOM 1850 C CA . VAL B 1 114 ? -4.77 9.547 7.477 1 98.31 114 VAL B CA 1
ATOM 1851 C C . VAL B 1 114 ? -6.047 9.625 8.312 1 98.31 114 VAL B C 1
ATOM 1853 O O . VAL B 1 114 ? -6.836 10.562 8.172 1 98.31 114 VAL B O 1
ATOM 1856 N N . GLY B 1 115 ? -6.191 8.617 9.125 1 98.06 115 GLY B N 1
ATOM 1857 C CA . GLY B 1 115 ? -7.43 8.641 9.883 1 98.06 115 GLY B CA 1
ATOM 1858 C C . GLY B 1 115 ? -7.363 7.82 11.164 1 98.06 115 GLY B C 1
ATOM 1859 O O . GLY B 1 115 ? -6.398 7.086 11.383 1 98.06 115 GLY B O 1
ATOM 1860 N N . HIS B 1 116 ? -8.398 8.086 12.039 1 97.38 116 HIS B N 1
ATOM 1861 C CA . HIS B 1 116 ? -8.641 7.289 13.234 1 97.38 116 HIS B CA 1
ATOM 1862 C C . HIS B 1 116 ? -10.133 7.023 13.43 1 97.38 116 HIS B C 1
ATOM 1864 O O . HIS B 1 116 ? -10.969 7.691 12.82 1 97.38 116 HIS B O 1
ATOM 1870 N N . ASN B 1 117 ? -10.367 5.941 14.18 1 95.38 117 ASN B N 1
ATOM 1871 C CA . ASN B 1 117 ? -11.758 5.641 14.5 1 95.38 117 ASN B CA 1
ATOM 1872 C C . ASN B 1 117 ? -12.383 6.727 15.367 1 95.38 117 ASN B C 1
ATOM 1874 O O . ASN B 1 117 ? -11.734 7.242 16.281 1 95.38 117 ASN B O 1
ATOM 1878 N N . ARG B 1 118 ? -13.594 7.008 15.039 1 93.06 118 ARG B N 1
ATOM 1879 C CA . ARG B 1 118 ? -14.328 7.953 15.875 1 93.06 118 ARG B CA 1
ATOM 1880 C C . ARG B 1 118 ? -14.789 7.301 17.172 1 93.06 118 ARG B C 1
ATOM 1882 O O . ARG B 1 118 ? -15.055 6.098 17.203 1 93.06 118 ARG B O 1
#

Foldseek 3Di:
DPCCVDDPDDDAAEDEAQAPVQQCVQLVLLVWDWADPDPAKIFTHDPRHTHHIYGYDNPQDQVPDPAEDEDEDAPVPVSCVSCVPQPQKDDWDQDPVQKTWIWDAGPSNYIYIYIYGD/DPCCVPDPDDDAAEDEAQAPVQQCVQLVLLVWDWADPDPAKIFTHDPRHTHHIYGYDNPQDQVPDPAEDEDEDAPVPVSCVSCVPQPQKDDWDQDPVQKTWIWDAGPSNYIYIYIYGD

Secondary structure (DSSP, 8-state):
-------SEEEEEEEEES-HHHHHHHHHHTT-EEEESSSSEEEEEETTEEEEEEEE-TT--GGG---EEEEEES-HHHHHHHTTT-TTPPPPEE-TTSEEEEEEE-TTS-EEEEEEE-/-------SEEEEEEEEES-HHHHHHHHHHTT-EEEESSSSEEEEEETTEEEEEEEE-TT--GGG---EEEEEES-HHHHHHHTTT-TTPPPPEE-TTSEEEEEEE-TTS-EEEEEEE-

Organism: NCBI:txid1608957

Nearest PDB structures (foldseek):
  3bt3-assembly1_B  TM=7.662E-01  e=6.835E-07  Lachnoclostridium phytofermentans ISDg
  2qqz-assembly1_B  TM=7.400E-01  e=3.813E-07  Bacillus anthracis str. Ames
  3vcx-assembly1_A  TM=7.461E-01  e=8.303E-07  Rhodopseudomonas palustris CGA009
  4n04-assembly1_A  TM=7.859E-01  e=3.241E-06  Catenulispora acidiphila DSM 44928
  1r9c-assembly1_B  TM=7.060E-01  e=1.640E-05  Mesorhizobium loti

pLDDT: mean 92.94, std 14.75, range [23.3, 98.81]

Radius of gyration: 17.24 Å; Cα contacts (8 Å, |Δi|>4): 530; chains: 2; bounding box: 41×47×37 Å

Solvent-accessible surface area (backbone atoms only — not comparable to full-atom values): 12869 Å² total; per-residue (Å²): 126,83,74,63,73,52,65,73,58,46,64,42,38,44,42,59,25,51,44,54,70,61,48,51,52,51,46,39,71,73,68,36,48,68,45,72,79,49,93,49,33,32,41,33,25,53,95,86,37,78,57,36,33,41,34,57,33,74,84,54,56,36,91,72,38,78,46,39,39,36,37,41,33,82,54,37,66,60,52,50,62,74,44,62,82,44,86,55,50,48,75,73,44,80,45,95,84,51,32,33,32,32,41,37,53,49,94,32,30,36,33,40,34,37,22,19,78,106,125,82,76,63,71,51,66,74,57,46,64,42,37,44,42,60,25,52,44,56,69,61,48,49,52,51,46,40,72,72,69,34,49,69,46,74,78,50,94,48,33,33,40,33,22,53,97,86,38,79,56,37,33,42,34,57,30,75,84,55,58,39,90,71,38,79,47,41,39,35,38,41,33,81,53,36,66,60,51,49,60,75,46,62,83,45,88,57,49,48,75,73,44,80,45,96,85,51,32,31,33,33,41,36,53,48,95,32,30,36,32,40,34,37,22,18,77,106

InterPro domains:
  IPR000335 Bleomycin resistance protein [cd08349] (14-116)
  IPR004360 Glyoxalase/fosfomycin resistance/dioxygenase domain [PF00903] (10-113)
  IPR029068 Glyoxalase/Bleomycin resistance protein/Dihydroxybiphenyl dioxygenase [G3DSA:3.10.180.10] (9-118)
  IPR029068 Glyoxalase/Bleomycin resistance protein/Dihydroxybiphenyl dioxygenase [SSF54593] (12-116)
  IPR037523 Vicinal oxygen chelate (VOC), core domain [PS51819] (5-117)